Protein AF-A0A3P6QUC9-F1 (afdb_monomer_lite)

Radius of gyration: 19.39 Å; chains: 1; bounding box: 49×47×49 Å

Foldseek 3Di:
DPDFFLVNLLLQLLLLLLLLLQLLLQDDCVPPVSVVVNLLSLVLNLVSVVVSVCQQDPQLAGDRHSPWDHKLLVLLSNLLSLQSSVVVLPDPSCPPPPRDDDDCLVSNLSSVVNNLVQADPQLFGDIDTDDPDVVLVVFDPDPLNVLLNSLQSLLSSLLSLLSHDPVSCVVPVVSSCVNNQSSLSSNQVSCVVDDLLPRDLLSLLSSLLSLLRDDPHPCSVVSNVVSLVVNVVQWDWDADPVGIAIWHDPDPPGDQLSGLLSLLSNLNSCVVPDDLVVSLNSLVNLVVQADPLRAHDDSNSRSSSSNSSSVQSNDPSSPPPDSPPPCPDCSSRD

pLDDT: mean 83.75, std 16.11, range [21.3, 98.25]

Sequence (334 aa):
MPTGCGEQTMVRVAPSVYAFKYLIAAADLQEPEIKQLAQTAINNIVSVFSRQLNYRLRDGSFSVFGSRPGSTWLTAFVFGVFSEAEQLLQNEALQNLENVNINLDPALYTAFEFLQQKQHANGCFVEYGYFFQPDLQAFDSSPRSSSLKDLMLTSYVLSALLEAPVRLKETNSQSYANVTDSASRCLLNTVDSFNISQIPSKALVKVAYTLRRPSEQPGYSETRELVYRELINRASERDSLRGTLRWWQDNKRTSPASKVEMTAYAYLALTEYQPVSQLRPIIRWLLTQQNERGGFYSPQDTVIALRALAHAAAQPHLSTGGKAHAQVTASILP

Organism: Dibothriocephalus latus (NCBI:txid60516)

Structure (mmCIF, N/CA/C/O backbone):
data_AF-A0A3P6QUC9-F1
#
_entry.id   AF-A0A3P6QUC9-F1
#
loop_
_atom_site.group_PDB
_atom_site.id
_atom_site.type_symbol
_atom_site.label_atom_id
_atom_site.label_alt_id
_atom_site.label_comp_id
_atom_site.label_asym_id
_atom_site.label_entity_id
_atom_site.label_seq_id
_atom_site.pdbx_PDB_ins_code
_atom_site.Cartn_x
_atom_site.Cartn_y
_atom_site.Cartn_z
_atom_site.occupancy
_atom_site.B_iso_or_equiv
_atom_site.auth_seq_id
_atom_site.auth_comp_id
_atom_site.auth_asym_id
_atom_site.auth_atom_id
_atom_site.pdbx_PDB_model_num
ATOM 1 N N . MET A 1 1 ? 9.078 26.961 14.936 1.00 21.30 1 MET A N 1
ATOM 2 C CA . MET A 1 1 ? 9.573 27.198 13.559 1.00 21.30 1 MET A CA 1
ATOM 3 C C . MET A 1 1 ? 8.849 26.248 12.619 1.00 21.30 1 MET A C 1
ATOM 5 O O . MET A 1 1 ? 8.748 25.080 12.980 1.00 21.30 1 MET A O 1
ATOM 9 N N . PRO A 1 2 ? 8.341 26.678 11.452 1.00 28.58 2 PRO A N 1
ATOM 10 C CA . PRO A 1 2 ? 7.839 25.747 10.450 1.00 28.58 2 PRO A CA 1
ATOM 11 C C . PRO A 1 2 ? 9.039 25.147 9.702 1.00 28.58 2 PRO A C 1
ATOM 13 O O . PRO A 1 2 ? 9.378 25.554 8.599 1.00 28.58 2 PRO A O 1
ATOM 16 N N . THR A 1 3 ? 9.749 24.225 10.347 1.00 38.66 3 THR A N 1
ATOM 17 C CA . THR A 1 3 ? 10.808 23.419 9.727 1.00 38.66 3 THR A CA 1
ATOM 18 C C . THR A 1 3 ? 10.190 22.089 9.338 1.00 38.66 3 THR A C 1
ATOM 20 O O . THR A 1 3 ? 9.989 21.228 10.190 1.00 38.66 3 THR A O 1
ATOM 23 N N . GLY A 1 4 ? 9.815 21.963 8.069 1.00 48.72 4 GLY A N 1
ATOM 24 C CA . GLY A 1 4 ? 9.215 20.757 7.523 1.00 48.72 4 GLY A CA 1
ATOM 25 C C . GLY A 1 4 ? 9.564 20.631 6.055 1.00 48.72 4 GLY A C 1
ATOM 26 O O . GLY A 1 4 ? 9.080 21.406 5.238 1.00 48.72 4 GLY A O 1
ATOM 27 N N . CYS A 1 5 ? 10.426 19.687 5.702 1.00 56.88 5 CYS A N 1
ATOM 28 C CA . CYS A 1 5 ? 10.590 19.293 4.304 1.00 56.88 5 CYS A CA 1
ATOM 29 C C . CYS A 1 5 ? 9.271 18.643 3.825 1.00 56.88 5 CYS A C 1
ATOM 31 O O . CYS A 1 5 ? 8.523 18.118 4.644 1.00 56.88 5 CYS A O 1
ATOM 33 N N . GLY A 1 6 ? 8.975 18.631 2.528 1.00 50.91 6 GLY A N 1
ATOM 34 C CA . GLY A 1 6 ? 7.816 17.968 1.917 1.00 50.91 6 GLY A CA 1
ATOM 35 C C . GLY A 1 6 ? 7.652 16.500 2.328 1.00 50.91 6 GLY A C 1
ATOM 36 O O . GLY A 1 6 ? 6.529 16.024 2.419 1.00 50.91 6 GLY A O 1
ATOM 37 N N . GLU A 1 7 ? 8.738 15.808 2.692 1.00 53.75 7 GLU A N 1
ATOM 38 C CA . GLU A 1 7 ? 8.676 14.494 3.347 1.00 53.75 7 GLU A CA 1
ATOM 39 C C . GLU A 1 7 ? 8.004 14.582 4.724 1.00 53.75 7 GLU A C 1
ATOM 41 O O . GLU A 1 7 ? 7.016 13.902 4.960 1.00 53.75 7 GLU A O 1
ATOM 46 N N . GLN A 1 8 ? 8.462 15.470 5.613 1.00 56.06 8 GLN A N 1
ATOM 47 C CA . GLN A 1 8 ? 7.878 15.673 6.947 1.00 56.06 8 GLN A CA 1
ATOM 48 C C . GLN A 1 8 ? 6.437 16.200 6.889 1.00 56.06 8 GLN A C 1
ATOM 50 O O . GLN A 1 8 ? 5.638 15.894 7.775 1.00 56.06 8 GLN A O 1
ATOM 55 N N . THR A 1 9 ? 6.086 16.959 5.848 1.00 57.62 9 THR A N 1
ATOM 56 C CA . THR A 1 9 ? 4.700 17.360 5.573 1.00 57.62 9 THR A CA 1
ATOM 57 C C . THR A 1 9 ? 3.859 16.142 5.187 1.00 57.62 9 THR A C 1
ATOM 59 O O . THR A 1 9 ? 2.795 15.926 5.765 1.00 57.62 9 THR A O 1
ATOM 62 N N . MET A 1 10 ? 4.371 15.263 4.323 1.00 60.53 10 MET A N 1
ATOM 63 C CA . MET A 1 10 ? 3.696 14.023 3.927 1.00 60.53 10 MET A CA 1
ATOM 64 C C . MET A 1 10 ? 3.586 12.974 5.042 1.00 60.53 10 MET A C 1
ATOM 66 O O . MET A 1 10 ? 2.566 12.288 5.130 1.00 60.53 10 MET A O 1
ATOM 70 N N . VAL A 1 11 ? 4.569 12.913 5.948 1.00 60.59 11 VAL A N 1
ATOM 71 C CA . VAL A 1 11 ? 4.497 12.153 7.210 1.00 60.59 11 VAL A CA 1
ATOM 72 C C . VAL A 1 11 ? 3.314 12.602 8.075 1.00 60.59 11 VAL A C 1
ATOM 74 O O . VAL A 1 11 ? 2.832 11.815 8.877 1.00 60.59 11 VAL A O 1
ATOM 77 N N . ARG A 1 12 ? 2.815 13.835 7.920 1.00 64.12 12 ARG A N 1
ATOM 78 C CA . ARG A 1 12 ? 1.644 14.336 8.659 1.00 64.12 12 ARG A CA 1
ATOM 79 C C . ARG A 1 12 ? 0.332 14.154 7.894 1.00 64.12 12 ARG A C 1
ATOM 81 O O . ARG A 1 12 ? -0.671 13.806 8.514 1.00 64.12 12 ARG A O 1
ATOM 88 N N . VAL A 1 13 ? 0.329 14.351 6.569 1.00 70.50 13 VAL A N 1
ATOM 89 C CA . VAL A 1 13 ? -0.878 14.208 5.726 1.00 70.50 13 VAL A CA 1
ATOM 90 C C . VAL A 1 13 ? -1.463 12.804 5.847 1.00 70.50 13 VAL A C 1
ATOM 92 O O . VAL A 1 13 ? -2.628 12.638 6.200 1.00 70.50 13 VAL A O 1
ATOM 95 N N . ALA A 1 14 ? -0.655 11.788 5.543 1.00 79.00 14 ALA A N 1
ATOM 96 C CA . ALA A 1 14 ? -1.162 10.438 5.363 1.00 79.00 14 ALA A CA 1
ATOM 97 C C . ALA A 1 14 ? -1.747 9.849 6.662 1.00 79.00 14 ALA A C 1
ATOM 99 O O . ALA A 1 14 ? -2.882 9.374 6.614 1.00 79.00 14 ALA A O 1
ATOM 100 N N . PRO A 1 15 ? -1.088 9.944 7.837 1.00 79.06 15 PRO A N 1
ATOM 101 C CA . PRO A 1 15 ? -1.696 9.504 9.091 1.00 79.06 15 PRO A CA 1
ATOM 102 C C . PRO A 1 15 ? -3.004 10.224 9.411 1.00 79.06 15 PRO A C 1
ATOM 104 O O . PRO A 1 15 ? -3.929 9.567 9.869 1.00 79.06 15 PRO A O 1
ATOM 107 N N . SER A 1 16 ? -3.120 11.524 9.108 1.00 78.38 16 SER A N 1
ATOM 108 C CA . SER A 1 16 ? -4.357 12.287 9.340 1.00 78.38 16 SER A CA 1
ATO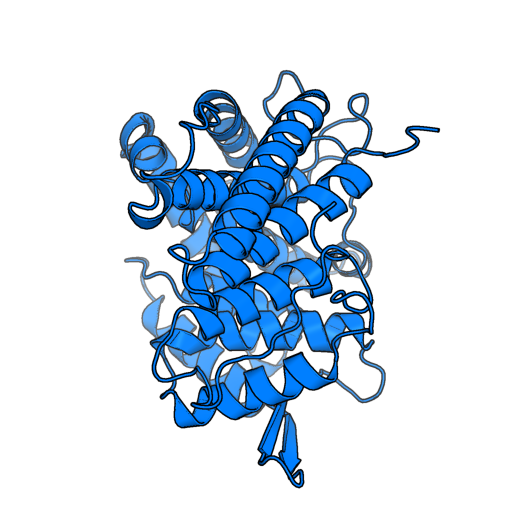M 109 C C . SER A 1 16 ? -5.525 11.728 8.523 1.00 78.38 16 SER A C 1
ATOM 111 O O . SER A 1 16 ? -6.607 11.518 9.064 1.00 78.38 16 SER A O 1
ATOM 113 N N . VAL A 1 17 ? -5.294 11.419 7.240 1.00 84.06 17 VAL A N 1
ATOM 114 C CA . VAL A 1 17 ? -6.304 10.805 6.361 1.00 84.06 17 VAL A CA 1
ATOM 115 C C . VAL A 1 17 ? -6.744 9.449 6.909 1.00 84.06 17 VAL A C 1
ATOM 117 O O . VAL A 1 17 ? -7.939 9.207 7.047 1.00 84.06 17 VAL A O 1
ATOM 120 N N . TYR A 1 18 ? -5.805 8.563 7.253 1.00 86.19 18 TYR A N 1
ATOM 121 C CA . TYR A 1 18 ? -6.152 7.215 7.716 1.00 86.19 18 TYR A CA 1
ATOM 122 C C . TYR A 1 18 ? -6.723 7.189 9.137 1.00 86.19 18 TYR A C 1
ATOM 124 O O . TYR A 1 18 ? -7.609 6.385 9.414 1.00 86.19 18 TYR A O 1
ATOM 132 N N . ALA A 1 19 ? -6.281 8.082 10.022 1.00 80.62 19 ALA A N 1
ATOM 133 C CA . ALA A 1 19 ? -6.881 8.266 11.339 1.00 80.62 19 ALA A CA 1
ATOM 134 C C . ALA A 1 19 ? -8.319 8.778 11.222 1.00 80.62 19 ALA A C 1
ATOM 136 O O . ALA A 1 19 ? -9.202 8.294 11.924 1.00 80.62 19 ALA A O 1
ATOM 137 N N . PHE A 1 20 ? -8.576 9.696 10.288 1.00 83.38 20 PHE A N 1
ATOM 138 C CA . PHE A 1 20 ? -9.932 10.143 10.004 1.00 83.38 20 PHE A CA 1
ATOM 139 C C . PHE A 1 20 ? -10.786 9.024 9.388 1.00 83.38 20 PHE A C 1
ATOM 141 O O . PHE A 1 20 ? -11.894 8.794 9.866 1.00 83.38 20 PHE A O 1
ATOM 148 N N . LYS A 1 21 ? -10.253 8.245 8.428 1.00 85.62 21 LYS A N 1
ATOM 149 C CA . LYS A 1 21 ? -10.917 7.025 7.918 1.00 85.62 21 LYS A CA 1
ATOM 150 C C . LYS A 1 21 ? -11.282 6.062 9.048 1.00 85.62 21 LYS A C 1
ATOM 152 O O . LYS A 1 21 ? -12.370 5.501 9.045 1.00 85.62 21 LYS A O 1
ATOM 157 N N . TYR A 1 22 ? -10.377 5.869 10.004 1.00 82.31 22 TYR A N 1
ATOM 158 C CA . TYR A 1 22 ? -10.623 5.032 11.171 1.00 82.31 22 TYR A CA 1
ATOM 159 C C . TYR A 1 22 ? -11.745 5.600 12.050 1.00 82.31 22 TYR A C 1
ATOM 161 O O . TYR A 1 22 ? -12.655 4.862 12.414 1.00 82.31 22 TYR A O 1
ATOM 169 N N . LEU A 1 23 ? -11.710 6.903 12.354 1.00 82.31 23 LEU A N 1
ATOM 170 C CA . LEU A 1 23 ? -12.720 7.573 13.177 1.00 82.31 23 LEU A CA 1
ATOM 171 C C . LEU A 1 23 ? -14.124 7.397 12.592 1.00 82.31 23 LEU A C 1
ATOM 173 O O . LEU A 1 23 ? -15.018 6.945 13.298 1.00 82.31 23 LEU A O 1
ATOM 177 N N . ILE A 1 24 ? -14.304 7.689 11.301 1.00 81.62 24 ILE A N 1
ATOM 178 C CA . ILE A 1 24 ? -15.623 7.594 10.655 1.00 81.62 24 ILE A CA 1
ATOM 179 C C . ILE A 1 24 ? -16.123 6.149 10.535 1.00 81.62 24 ILE A C 1
ATOM 181 O O . ILE A 1 24 ? -17.317 5.923 10.391 1.00 81.62 24 ILE A O 1
ATOM 185 N N . ALA A 1 25 ? -15.211 5.173 10.565 1.00 80.31 25 ALA A N 1
ATOM 186 C CA . ALA A 1 25 ? -15.541 3.757 10.495 1.00 80.31 25 ALA A CA 1
ATOM 187 C C . ALA A 1 25 ? -15.868 3.158 11.872 1.00 80.31 25 ALA A C 1
ATOM 189 O O . ALA A 1 25 ? -16.628 2.197 11.960 1.00 80.31 25 ALA A O 1
ATOM 190 N N . ALA A 1 26 ? -15.269 3.694 12.938 1.00 75.38 26 ALA A N 1
ATOM 191 C CA . ALA A 1 26 ? -15.363 3.146 14.288 1.00 75.38 26 ALA A CA 1
ATOM 192 C C . ALA A 1 26 ? -16.362 3.883 15.197 1.00 75.38 26 ALA A C 1
ATOM 194 O O . ALA A 1 26 ? -16.756 3.318 16.219 1.00 75.38 26 ALA A O 1
ATOM 195 N N . ALA A 1 27 ? -16.736 5.123 14.868 1.00 78.19 27 ALA A N 1
ATOM 196 C CA . ALA A 1 27 ? -17.541 5.992 15.725 1.00 78.19 27 ALA A CA 1
ATOM 197 C C . ALA A 1 27 ? -18.906 6.344 15.114 1.00 78.19 27 ALA A C 1
ATOM 199 O O . ALA A 1 27 ? -19.090 6.315 13.898 1.00 78.19 27 ALA A O 1
ATOM 200 N N . ASP A 1 28 ? -19.856 6.711 15.978 1.00 78.25 28 ASP A N 1
ATOM 201 C CA . ASP A 1 28 ? -21.160 7.231 15.567 1.00 78.25 28 ASP A CA 1
ATOM 202 C C . ASP A 1 28 ? -21.074 8.749 15.338 1.00 78.25 28 ASP A C 1
ATOM 204 O O . ASP A 1 28 ? -20.940 9.535 16.277 1.00 78.25 28 ASP A O 1
ATOM 208 N N . LEU A 1 29 ? -21.152 9.170 14.073 1.00 76.56 29 LEU A N 1
ATOM 209 C CA . LEU A 1 29 ? -21.092 10.581 13.674 1.00 76.56 29 LEU A CA 1
ATOM 210 C C . LEU A 1 29 ? -22.324 11.401 14.108 1.00 76.56 29 LEU A C 1
ATOM 212 O O . LEU A 1 29 ? -22.336 12.617 13.908 1.00 76.56 29 LEU A O 1
ATOM 216 N N . GLN A 1 30 ? -23.353 10.768 14.683 1.00 79.12 30 GLN A N 1
ATOM 217 C CA . GLN A 1 30 ? -24.489 11.473 15.284 1.00 79.12 30 GLN A CA 1
ATOM 218 C C . GLN A 1 30 ? -24.151 12.068 16.657 1.00 79.12 30 GLN A C 1
ATOM 220 O O . GLN A 1 30 ? -24.814 13.012 17.094 1.00 79.12 30 GLN A O 1
ATOM 225 N N . GLU A 1 31 ? -23.119 11.561 17.339 1.00 83.44 31 GLU A N 1
ATOM 226 C CA . GLU A 1 31 ? -22.671 12.124 18.611 1.00 83.44 31 GLU A CA 1
ATOM 227 C C . GLU A 1 31 ? -22.048 13.519 18.388 1.00 83.44 31 GLU A C 1
ATOM 229 O O . GLU A 1 31 ? -21.105 13.647 17.600 1.00 83.44 31 GLU A O 1
ATOM 234 N N . PRO A 1 32 ? -22.515 14.581 19.078 1.00 84.19 32 PRO A N 1
ATOM 235 C CA . PRO A 1 32 ? -22.054 15.950 18.827 1.00 84.19 32 PRO A CA 1
ATOM 236 C C . PRO A 1 32 ? -20.537 16.139 18.961 1.00 84.19 32 PRO A C 1
ATOM 238 O O . PRO A 1 32 ? -19.929 16.837 18.150 1.00 84.19 32 PRO A O 1
ATOM 241 N N . GLU A 1 33 ? -19.920 15.492 19.953 1.00 83.62 33 GLU A N 1
ATOM 242 C CA . GLU A 1 33 ? -18.473 15.565 20.191 1.00 83.62 33 GLU A CA 1
ATOM 243 C C . GLU A 1 33 ? -17.677 14.905 19.056 1.00 83.62 33 GLU A C 1
ATOM 245 O O . GLU A 1 33 ? -16.700 15.472 18.562 1.00 83.62 33 GLU A O 1
ATOM 250 N N . ILE A 1 34 ? -18.131 13.740 18.581 1.00 81.94 34 ILE A N 1
ATOM 251 C CA . ILE A 1 34 ? -17.522 13.030 17.450 1.00 81.94 34 ILE A CA 1
ATOM 252 C C . ILE A 1 34 ? -17.706 13.826 16.160 1.00 81.94 34 ILE A C 1
ATOM 254 O O . ILE A 1 34 ? -16.767 13.946 15.374 1.00 81.94 34 ILE A O 1
ATOM 258 N N . LYS A 1 35 ? -18.883 14.426 15.956 1.00 82.50 35 LYS A N 1
ATOM 259 C CA . LYS A 1 35 ? -19.159 15.292 14.807 1.00 82.50 35 LYS A CA 1
ATOM 260 C C . LYS A 1 35 ? -18.219 16.501 14.778 1.00 82.50 35 LYS A C 1
ATOM 262 O O . LYS A 1 35 ? -17.657 16.820 13.730 1.00 82.50 35 LYS A O 1
ATOM 267 N N . GLN A 1 36 ? -18.005 17.149 15.925 1.00 83.00 36 GLN A N 1
ATOM 268 C CA . GLN A 1 36 ? -17.073 18.272 16.044 1.00 83.00 36 GLN A CA 1
ATOM 269 C C . GLN A 1 36 ? -15.628 17.835 15.772 1.00 83.00 36 GLN A C 1
ATOM 271 O O . GLN A 1 36 ? -14.922 18.493 15.007 1.00 83.00 36 GLN A O 1
ATOM 276 N N . LEU A 1 37 ? -15.206 16.698 16.333 1.00 82.25 37 LEU A N 1
ATOM 277 C CA . LEU A 1 37 ? -13.882 16.126 16.089 1.00 82.25 37 LEU A CA 1
ATOM 278 C C . LEU A 1 37 ? -13.669 15.792 14.606 1.00 82.25 37 LEU A C 1
ATOM 280 O O . LEU A 1 37 ? -12.616 16.103 14.049 1.00 82.25 37 LEU A O 1
ATOM 284 N N . ALA A 1 38 ? -14.675 15.201 13.958 1.00 81.69 38 ALA A N 1
ATOM 285 C CA . ALA A 1 38 ? -14.666 14.904 12.533 1.00 81.69 38 ALA A CA 1
ATOM 286 C C . ALA A 1 38 ? -14.519 16.183 11.696 1.00 81.69 38 ALA A C 1
ATOM 288 O O . ALA A 1 38 ? -13.678 16.230 10.802 1.00 81.69 38 ALA A O 1
ATOM 289 N N . GLN A 1 39 ? -15.251 17.252 12.027 1.00 81.62 39 GLN A N 1
ATOM 290 C CA . GLN A 1 39 ? -15.122 18.537 11.333 1.00 81.62 39 GLN A CA 1
ATOM 291 C C . GLN A 1 39 ? -13.713 19.134 11.480 1.00 81.62 39 GLN A C 1
ATOM 293 O O . GLN A 1 39 ? -13.117 19.579 10.497 1.00 81.62 39 GLN A O 1
ATOM 298 N N . THR A 1 40 ? -13.140 19.109 12.688 1.00 82.00 40 THR A N 1
ATOM 299 C CA . THR A 1 40 ? -11.759 19.558 12.923 1.00 82.00 40 THR A CA 1
ATOM 300 C C . THR A 1 40 ? -10.754 18.720 12.132 1.00 82.00 40 THR A C 1
ATOM 302 O O . THR A 1 40 ? -9.860 19.278 11.494 1.00 82.00 40 THR A O 1
ATOM 305 N N . ALA A 1 41 ? -10.923 17.394 12.112 1.00 80.94 41 ALA A N 1
ATOM 306 C CA . ALA A 1 41 ? -10.076 16.486 11.346 1.00 80.94 41 ALA A CA 1
ATOM 307 C C . ALA A 1 41 ? -10.105 16.809 9.847 1.00 80.94 41 ALA A C 1
ATOM 309 O O . ALA A 1 41 ? -9.047 16.878 9.219 1.00 80.94 41 ALA A O 1
ATOM 310 N N . ILE A 1 42 ? -11.287 17.072 9.281 1.00 81.06 42 ILE A N 1
ATOM 311 C CA . ILE A 1 42 ? -11.406 17.434 7.868 1.00 81.06 42 ILE A CA 1
ATOM 312 C C . ILE A 1 42 ? -10.708 18.770 7.584 1.00 81.06 42 ILE A C 1
ATOM 314 O O . ILE A 1 42 ? -9.903 18.849 6.656 1.00 81.06 42 ILE A O 1
ATOM 318 N N . ASN A 1 43 ? -10.943 19.802 8.399 1.00 80.25 43 ASN A N 1
ATOM 319 C CA . ASN A 1 43 ? -10.300 21.113 8.229 1.00 80.25 43 ASN A CA 1
ATOM 320 C C . ASN A 1 43 ? -8.767 21.007 8.275 1.00 80.25 43 ASN A C 1
ATOM 322 O O . ASN A 1 43 ? -8.054 21.642 7.490 1.00 80.25 43 ASN A O 1
ATOM 326 N N . ASN A 1 44 ? -8.255 20.155 9.159 1.00 79.44 44 ASN A N 1
ATOM 327 C CA . ASN A 1 44 ? -6.837 19.844 9.240 1.00 79.44 44 ASN A CA 1
ATOM 328 C C . ASN A 1 44 ? -6.339 19.145 7.971 1.00 79.44 44 ASN A C 1
ATOM 330 O O . ASN A 1 44 ? -5.370 19.607 7.371 1.00 79.44 44 ASN A O 1
ATOM 334 N N . ILE A 1 45 ? -7.015 18.087 7.515 1.00 79.81 45 ILE A N 1
ATOM 335 C CA . ILE A 1 45 ? -6.677 17.371 6.276 1.00 79.81 45 ILE A CA 1
ATOM 336 C C . ILE A 1 45 ? -6.608 18.343 5.088 1.00 79.81 45 ILE A C 1
ATOM 338 O O . ILE A 1 45 ? -5.616 18.348 4.356 1.00 79.81 45 ILE A O 1
ATOM 342 N N . VAL A 1 46 ? -7.597 19.232 4.953 1.00 80.00 46 VAL A N 1
ATOM 343 C CA . VAL A 1 46 ? -7.640 20.273 3.914 1.00 80.00 46 VAL A CA 1
ATOM 344 C C . VAL A 1 46 ? -6.429 21.188 3.964 1.00 80.00 46 VAL A C 1
ATOM 346 O O . VAL A 1 46 ? -5.760 21.420 2.956 1.00 80.00 46 VAL A O 1
ATOM 349 N N . SER A 1 47 ? -6.141 21.713 5.152 1.00 79.44 47 SER A N 1
ATOM 350 C CA . SER A 1 47 ? -5.025 22.625 5.378 1.00 79.44 47 SER A CA 1
ATOM 351 C C . SER A 1 47 ? -3.691 21.969 5.021 1.00 79.44 47 SER A C 1
ATOM 353 O O . SER A 1 47 ? -2.853 22.582 4.352 1.00 79.44 47 SER A O 1
ATOM 355 N N . VAL A 1 48 ? -3.490 20.705 5.410 1.00 77.00 48 VAL A N 1
ATOM 356 C CA . VAL A 1 48 ? -2.245 19.991 5.111 1.00 77.00 48 VAL A CA 1
ATOM 357 C C . VAL A 1 48 ? -2.147 19.649 3.616 1.00 77.00 48 VAL A C 1
ATOM 359 O O . VAL A 1 48 ? -1.062 19.796 3.054 1.00 77.00 48 VAL A O 1
ATOM 362 N N . PHE A 1 49 ? -3.245 19.310 2.929 1.00 80.31 49 PHE A N 1
ATOM 363 C CA . PHE A 1 49 ? -3.229 19.131 1.470 1.00 80.31 49 PHE A CA 1
ATOM 364 C C . PHE A 1 49 ? -2.852 20.403 0.718 1.00 80.31 49 PHE A C 1
ATOM 366 O O . PHE A 1 49 ? -1.944 20.373 -0.114 1.00 80.31 49 PHE A O 1
ATOM 373 N N . SER A 1 50 ? -3.473 21.532 1.058 1.00 80.44 50 SER A N 1
ATOM 374 C CA . SER A 1 50 ? -3.139 22.829 0.463 1.00 80.44 50 SER A CA 1
ATOM 375 C C . SER A 1 50 ? -1.663 23.184 0.664 1.00 80.44 50 SER A C 1
ATOM 377 O O . SER A 1 50 ? -1.011 23.684 -0.249 1.00 80.44 50 SER A O 1
ATOM 379 N N . ARG A 1 51 ? -1.088 22.861 1.831 1.00 81.12 51 ARG A N 1
ATOM 380 C CA . ARG A 1 51 ? 0.354 23.030 2.079 1.00 81.12 51 ARG A CA 1
ATOM 381 C C . ARG A 1 51 ? 1.205 22.067 1.261 1.00 81.12 51 ARG A C 1
ATOM 383 O O . ARG A 1 51 ? 2.269 22.465 0.796 1.00 81.12 51 ARG A O 1
ATOM 390 N N . GLN A 1 52 ? 0.759 20.826 1.083 1.00 79.50 52 GLN A N 1
ATOM 391 C CA . GLN A 1 52 ? 1.489 19.826 0.310 1.00 79.50 52 GLN A CA 1
ATOM 392 C C . GLN A 1 52 ? 1.608 20.213 -1.168 1.00 79.50 52 GLN A C 1
ATOM 394 O O . GLN A 1 52 ? 2.637 19.950 -1.790 1.00 79.50 52 GLN A O 1
ATOM 399 N N . LEU A 1 53 ? 0.601 20.896 -1.717 1.00 84.25 53 LEU A N 1
ATOM 400 C CA . LEU A 1 53 ? 0.643 21.414 -3.085 1.00 84.25 53 LEU A CA 1
ATOM 401 C C . LEU A 1 53 ? 1.793 22.411 -3.319 1.00 84.25 53 LEU A C 1
ATOM 403 O O . LEU A 1 53 ? 2.257 22.516 -4.449 1.00 84.25 53 LEU A O 1
ATOM 407 N N . ASN A 1 54 ? 2.338 23.053 -2.277 1.00 82.88 54 ASN A N 1
ATOM 408 C CA . ASN A 1 54 ? 3.527 23.912 -2.403 1.00 82.88 54 ASN A CA 1
ATOM 409 C C . ASN A 1 54 ? 4.813 23.139 -2.754 1.00 82.88 54 ASN A C 1
ATOM 411 O O . ASN A 1 54 ? 5.805 23.747 -3.144 1.00 82.88 54 ASN A O 1
ATOM 415 N N . TYR A 1 55 ? 4.816 21.811 -2.607 1.00 82.38 55 TYR A N 1
ATOM 416 C CA . TYR A 1 55 ? 5.946 20.941 -2.954 1.00 82.38 55 TYR A CA 1
ATOM 417 C C . TYR A 1 55 ? 5.795 20.280 -4.332 1.00 82.38 55 TYR A C 1
ATOM 419 O O . TYR A 1 55 ? 6.655 19.485 -4.728 1.00 82.38 55 TYR A O 1
ATOM 427 N N . ARG A 1 56 ? 4.708 20.591 -5.049 1.00 88.38 56 ARG A N 1
ATOM 428 C CA . ARG A 1 56 ? 4.482 20.166 -6.429 1.00 88.38 56 ARG A CA 1
ATOM 429 C C . ARG A 1 56 ? 5.317 21.030 -7.370 1.00 88.38 56 ARG A C 1
ATOM 431 O O . ARG A 1 56 ? 5.258 22.257 -7.325 1.00 88.38 56 ARG A O 1
ATOM 438 N N . LEU A 1 57 ? 6.087 20.383 -8.232 1.00 90.00 57 LEU A N 1
ATOM 439 C CA . LEU A 1 57 ? 6.883 21.031 -9.265 1.00 90.00 57 LEU A CA 1
ATOM 440 C C . LEU A 1 57 ? 6.061 21.240 -10.544 1.00 90.00 57 LEU A C 1
ATOM 442 O O . LEU A 1 57 ? 4.965 20.702 -10.712 1.00 90.00 57 LEU A O 1
ATOM 446 N N . ARG A 1 58 ? 6.617 22.020 -11.479 1.00 90.19 58 ARG A N 1
ATOM 447 C CA . ARG A 1 58 ? 5.970 22.343 -12.764 1.00 90.19 58 ARG A CA 1
ATOM 448 C C . ARG A 1 58 ? 5.718 21.123 -13.649 1.00 90.19 58 ARG A C 1
ATOM 450 O O . ARG A 1 58 ? 4.785 21.152 -14.437 1.00 90.19 58 ARG A O 1
ATOM 457 N N . ASP A 1 59 ? 6.535 20.082 -13.521 1.00 90.81 59 ASP A N 1
ATOM 458 C CA . ASP A 1 59 ? 6.394 18.823 -14.259 1.00 90.81 59 ASP A CA 1
ATOM 459 C C . ASP A 1 59 ? 5.371 17.863 -13.625 1.00 90.81 59 ASP A C 1
ATOM 461 O O . ASP A 1 59 ? 5.221 16.743 -14.096 1.00 90.81 59 ASP A O 1
ATOM 465 N N . GLY A 1 60 ? 4.683 18.280 -12.553 1.00 91.56 60 GLY A N 1
ATOM 466 C CA . GLY A 1 60 ? 3.693 17.472 -11.841 1.00 91.56 60 GLY A CA 1
ATOM 467 C C . GLY A 1 60 ? 4.261 16.577 -10.741 1.00 91.56 60 GLY A C 1
ATOM 468 O O . GLY A 1 60 ? 3.487 16.028 -9.957 1.00 91.56 60 GLY A O 1
ATOM 469 N N . SER A 1 61 ? 5.585 16.465 -10.634 1.00 91.94 61 SER A N 1
ATOM 470 C CA . SER A 1 61 ? 6.236 15.673 -9.593 1.00 91.94 61 SER A CA 1
ATOM 471 C C . SER A 1 61 ? 6.213 16.355 -8.228 1.00 91.94 61 SER A C 1
ATOM 473 O O . SER A 1 61 ? 6.107 17.578 -8.115 1.00 91.94 61 SER A O 1
ATOM 475 N N . PHE A 1 62 ? 6.352 15.564 -7.167 1.00 88.19 62 PHE A N 1
ATOM 476 C CA . PHE A 1 62 ? 6.517 16.070 -5.807 1.00 88.19 62 PHE A CA 1
ATOM 477 C C . PHE A 1 62 ? 7.967 15.945 -5.345 1.00 88.19 62 PHE A C 1
ATOM 479 O O . PHE A 1 62 ? 8.634 14.931 -5.565 1.00 88.19 62 PHE A O 1
ATOM 486 N N . SER A 1 63 ? 8.445 16.986 -4.664 1.00 81.75 63 SER A N 1
ATOM 487 C CA . SER A 1 63 ? 9.814 17.086 -4.157 1.00 81.75 63 SER A CA 1
ATOM 488 C C . SER A 1 63 ? 9.838 17.290 -2.649 1.00 81.75 63 SER A C 1
ATOM 490 O O . SER A 1 63 ? 9.083 18.089 -2.103 1.00 81.75 63 SER A O 1
ATOM 492 N N . VAL A 1 64 ? 10.778 16.642 -1.961 1.00 71.31 64 VAL A N 1
ATOM 493 C CA . VAL A 1 64 ? 10.953 16.808 -0.508 1.00 71.31 64 VAL A CA 1
ATOM 494 C C . VAL A 1 64 ? 11.360 18.229 -0.127 1.00 71.31 64 VAL A C 1
ATOM 496 O O . VAL A 1 64 ? 11.101 18.654 0.988 1.00 71.31 64 VAL A O 1
ATOM 499 N N . PHE A 1 65 ? 11.957 19.013 -1.019 1.00 68.62 65 PHE A N 1
ATOM 500 C CA . PHE A 1 65 ? 12.387 20.375 -0.677 1.00 68.62 65 PHE A CA 1
ATOM 501 C C . PHE A 1 65 ? 11.739 21.454 -1.546 1.00 68.62 65 PHE A C 1
ATOM 503 O O . PHE A 1 65 ? 12.058 22.626 -1.381 1.00 68.62 65 PHE A O 1
ATOM 510 N N . GLY A 1 66 ? 10.872 21.083 -2.496 1.00 66.00 66 GLY A N 1
ATOM 511 C CA . GLY A 1 66 ? 10.234 22.013 -3.441 1.00 66.00 66 GLY A CA 1
ATOM 512 C C . GLY A 1 66 ? 11.183 22.660 -4.466 1.00 66.00 66 GLY A C 1
ATOM 513 O O . GLY A 1 66 ? 10.724 23.209 -5.458 1.00 66.00 66 GLY A O 1
ATOM 514 N N . SER A 1 67 ? 12.503 22.571 -4.266 1.00 67.62 67 SER A N 1
ATOM 515 C CA . SER A 1 67 ? 13.546 23.146 -5.134 1.00 67.62 67 SER A CA 1
ATOM 516 C C . SER A 1 67 ? 14.466 22.108 -5.790 1.00 67.62 67 SER A C 1
ATOM 518 O O . SER A 1 67 ? 15.325 22.461 -6.596 1.00 67.62 67 SER A O 1
ATOM 520 N N . ARG A 1 68 ? 14.310 20.824 -5.450 1.00 72.12 68 ARG A N 1
ATOM 521 C CA . ARG A 1 68 ? 15.052 19.697 -6.045 1.00 72.12 68 ARG A CA 1
ATOM 522 C C . ARG A 1 68 ? 14.178 18.942 -7.046 1.00 72.12 68 ARG A C 1
ATOM 524 O O . ARG A 1 68 ? 12.963 18.995 -6.864 1.00 72.12 68 ARG A O 1
ATOM 531 N N . PRO A 1 69 ? 14.757 18.192 -8.006 1.00 80.94 69 PRO A N 1
ATOM 532 C CA . PRO A 1 69 ? 13.992 17.287 -8.866 1.00 80.94 69 PRO A CA 1
ATOM 533 C C . PRO A 1 69 ? 13.050 16.399 -8.046 1.00 80.94 69 PRO A C 1
ATOM 535 O O . PRO A 1 69 ? 13.420 15.961 -6.951 1.00 80.94 69 PRO A O 1
ATOM 538 N N . GLY A 1 70 ? 11.837 16.174 -8.549 1.00 85.31 70 GLY A N 1
ATOM 539 C CA . GLY A 1 70 ? 10.857 15.341 -7.861 1.00 85.31 70 GLY A CA 1
ATOM 540 C C . GLY A 1 70 ? 11.242 13.865 -7.841 1.00 85.31 70 GLY A C 1
ATOM 541 O O . GLY A 1 70 ? 12.116 13.433 -8.592 1.00 85.31 70 GLY A O 1
ATOM 542 N N . SER A 1 71 ? 10.582 13.109 -6.961 1.00 89.25 71 SER A N 1
ATOM 543 C CA . SER A 1 71 ? 10.796 11.668 -6.783 1.00 89.25 71 SER A CA 1
ATOM 544 C C . SER A 1 71 ? 9.645 10.854 -7.365 1.00 89.25 71 SER A C 1
ATOM 546 O O . SER A 1 71 ? 8.482 11.215 -7.168 1.00 89.25 71 SER A O 1
ATOM 548 N N . THR A 1 72 ? 9.949 9.757 -8.064 1.00 92.50 72 THR A N 1
ATOM 549 C CA . THR A 1 72 ? 8.930 8.829 -8.593 1.00 92.50 72 THR A CA 1
ATOM 550 C C . THR A 1 72 ? 8.148 8.222 -7.440 1.00 92.50 72 THR A C 1
ATOM 552 O O . THR A 1 72 ? 6.923 8.344 -7.388 1.00 92.50 72 THR A O 1
ATOM 555 N N . TRP A 1 73 ? 8.855 7.643 -6.470 1.00 90.50 73 TRP A N 1
ATOM 556 C CA . TRP A 1 73 ? 8.249 7.054 -5.287 1.00 90.50 73 TRP A CA 1
ATOM 557 C C . TRP A 1 73 ? 7.423 8.067 -4.487 1.00 90.50 73 TRP A C 1
ATOM 559 O O . TRP A 1 73 ? 6.280 7.777 -4.132 1.00 90.50 73 TRP A O 1
ATOM 569 N N . LEU A 1 74 ? 7.948 9.276 -4.246 1.00 87.50 74 LEU A N 1
ATOM 570 C CA . LEU A 1 74 ? 7.216 10.289 -3.480 1.00 87.50 74 LEU A CA 1
ATOM 571 C C . LEU A 1 74 ? 5.970 10.758 -4.229 1.00 87.50 74 LEU A C 1
ATOM 573 O O . LEU A 1 74 ? 4.914 10.925 -3.623 1.00 87.50 74 LEU A O 1
ATOM 577 N N . THR A 1 75 ? 6.079 10.954 -5.542 1.00 92.50 75 THR A N 1
ATOM 578 C CA . THR A 1 75 ? 4.940 11.353 -6.374 1.00 92.50 75 THR A CA 1
ATOM 579 C C . THR A 1 75 ? 3.855 10.280 -6.342 1.00 92.50 75 THR A C 1
ATOM 581 O O . THR A 1 75 ? 2.692 10.614 -6.135 1.00 92.50 75 THR A O 1
ATOM 584 N N . ALA A 1 76 ? 4.220 8.998 -6.435 1.00 94.19 76 ALA A N 1
ATOM 585 C CA . ALA A 1 76 ? 3.274 7.891 -6.296 1.00 94.19 76 ALA A CA 1
ATOM 586 C C . ALA A 1 76 ? 2.650 7.810 -4.894 1.00 94.19 76 ALA A C 1
ATOM 588 O O . ALA A 1 76 ? 1.450 7.570 -4.768 1.00 94.19 76 ALA A O 1
ATOM 589 N N . PHE A 1 77 ? 3.427 8.066 -3.838 1.00 89.44 77 PHE A N 1
ATOM 590 C CA . PHE A 1 77 ? 2.899 8.123 -2.476 1.00 89.44 77 PHE A CA 1
ATOM 591 C C . PHE A 1 77 ? 1.836 9.215 -2.326 1.00 89.44 77 PHE A C 1
ATOM 593 O O . PHE A 1 77 ? 0.735 8.953 -1.838 1.00 89.44 77 PHE A O 1
ATOM 600 N N . VAL A 1 78 ? 2.153 10.435 -2.774 1.00 89.69 78 VAL A N 1
ATOM 601 C CA . VAL A 1 78 ? 1.228 11.575 -2.746 1.00 89.69 78 VAL A CA 1
ATOM 602 C C . VAL A 1 78 ? -0.019 11.264 -3.568 1.00 89.69 78 VAL A C 1
ATOM 604 O O . VAL A 1 78 ? -1.128 11.454 -3.078 1.00 89.69 78 VAL A O 1
ATOM 607 N N . PHE A 1 79 ? 0.162 10.725 -4.775 1.00 93.94 79 PHE A N 1
ATOM 608 C CA . PHE A 1 79 ? -0.921 10.333 -5.669 1.00 93.94 79 PHE A CA 1
ATOM 609 C C . PHE A 1 79 ? -1.901 9.359 -5.000 1.00 93.94 79 PHE A C 1
ATOM 611 O O . PHE A 1 79 ? -3.109 9.596 -5.017 1.00 93.94 79 PHE A O 1
ATOM 618 N N . GLY A 1 80 ? -1.396 8.298 -4.361 1.00 93.12 80 GLY A N 1
ATOM 619 C CA . GLY A 1 80 ? -2.235 7.315 -3.670 1.00 93.12 80 GLY A CA 1
ATOM 620 C C . GLY A 1 80 ? -2.998 7.916 -2.486 1.00 93.12 80 GLY A C 1
ATOM 621 O O . GLY A 1 80 ? -4.206 7.726 -2.366 1.00 93.12 80 GLY A O 1
ATOM 622 N N . VAL A 1 81 ? -2.321 8.706 -1.642 1.00 89.56 81 VAL A N 1
ATOM 623 C CA . VAL A 1 81 ? -2.951 9.362 -0.479 1.00 89.56 81 VAL A CA 1
ATOM 624 C C . VAL A 1 81 ? -4.023 10.365 -0.914 1.00 89.56 81 VAL A C 1
ATOM 626 O O . VAL A 1 81 ? -5.086 10.421 -0.299 1.00 89.56 81 VAL A O 1
ATOM 629 N N . PHE A 1 82 ? -3.768 11.140 -1.971 1.00 90.56 82 PHE A N 1
ATOM 630 C CA . PHE A 1 82 ? -4.721 12.120 -2.501 1.00 90.56 82 PHE A CA 1
ATOM 631 C C . PHE A 1 82 ? -5.942 11.424 -3.100 1.00 90.56 82 PHE A C 1
ATOM 633 O O . PHE A 1 82 ? -7.065 11.808 -2.788 1.00 90.56 82 PHE A O 1
ATOM 640 N N . SER A 1 83 ? -5.723 10.359 -3.876 1.00 91.81 83 SER A N 1
ATOM 641 C CA . SER A 1 83 ? -6.798 9.542 -4.453 1.00 91.81 83 SER A CA 1
ATOM 642 C C . SER A 1 83 ? -7.728 8.991 -3.370 1.00 91.81 83 SER A C 1
ATOM 644 O O . SER A 1 83 ? -8.952 9.056 -3.470 1.00 91.81 83 SER A O 1
ATOM 646 N N . GLU A 1 84 ? -7.149 8.490 -2.282 1.00 89.06 84 GLU A N 1
ATOM 647 C CA . GLU A 1 84 ? -7.908 7.939 -1.166 1.00 89.06 84 GLU A CA 1
ATOM 648 C C . GLU A 1 84 ? -8.624 8.977 -0.312 1.00 89.06 84 GLU A C 1
ATOM 650 O O . GLU A 1 84 ? -9.667 8.670 0.270 1.00 89.06 84 GLU A O 1
ATOM 655 N N . ALA A 1 85 ? -8.049 10.168 -0.184 1.00 85.25 85 ALA A N 1
ATOM 656 C CA . ALA A 1 85 ? -8.672 11.258 0.540 1.00 85.25 85 ALA A CA 1
ATOM 657 C C . ALA A 1 85 ? -9.814 11.885 -0.254 1.00 85.25 85 ALA A C 1
ATOM 659 O O . ALA A 1 85 ? -10.837 12.222 0.325 1.00 85.25 85 ALA A O 1
ATOM 660 N N . GLU A 1 86 ? -9.686 11.984 -1.574 1.00 83.88 86 GLU A N 1
ATOM 661 C CA . GLU A 1 86 ? -10.778 12.424 -2.432 1.00 83.88 86 GLU A CA 1
ATOM 662 C C . GLU A 1 86 ? -11.990 11.486 -2.321 1.00 83.88 86 GLU A C 1
ATOM 664 O O . GLU A 1 86 ? -13.113 11.948 -2.127 1.00 83.88 86 GLU A O 1
ATOM 669 N N . GLN A 1 87 ? -11.762 10.168 -2.360 1.00 84.69 87 GLN A N 1
ATOM 670 C CA . GLN A 1 87 ? -12.820 9.175 -2.132 1.00 84.69 87 GLN A CA 1
ATOM 671 C C . GLN A 1 87 ? -13.441 9.306 -0.737 1.00 84.69 87 GLN A C 1
ATOM 673 O O . GLN A 1 87 ? -14.651 9.180 -0.579 1.00 84.69 87 GLN A O 1
ATOM 678 N N . LEU A 1 88 ? -12.616 9.570 0.281 1.00 81.31 88 LEU A N 1
ATOM 679 C CA . LEU A 1 88 ? -13.080 9.776 1.650 1.00 81.31 88 LEU A CA 1
ATOM 680 C C . LEU A 1 88 ? -13.981 11.005 1.772 1.00 81.31 88 LEU A C 1
ATOM 682 O O . LEU A 1 88 ? -15.030 10.915 2.394 1.00 81.31 88 LEU A O 1
ATOM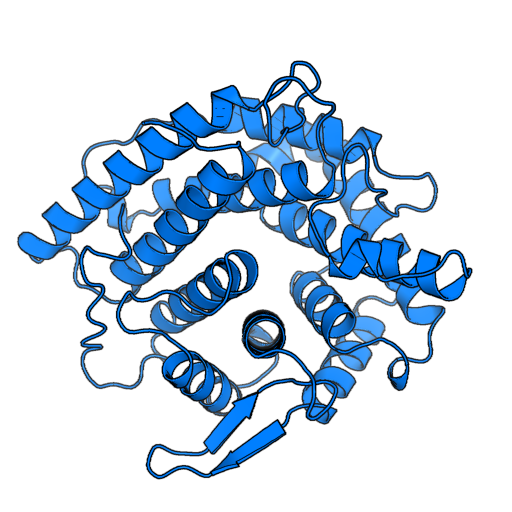 686 N N . LEU A 1 89 ? -13.590 12.129 1.171 1.00 78.56 89 LEU A N 1
ATOM 687 C CA . LEU A 1 89 ? -14.354 13.379 1.201 1.00 78.56 89 LEU A CA 1
ATOM 688 C C . LEU A 1 89 ? -15.669 13.291 0.410 1.00 78.56 89 LEU A C 1
ATOM 690 O O . LEU A 1 89 ? -16.582 14.063 0.673 1.00 78.56 89 LEU A O 1
ATOM 694 N N . GLN A 1 90 ? -15.786 12.336 -0.517 1.00 77.31 90 GLN A N 1
ATOM 695 C CA . GLN A 1 90 ? -17.026 12.031 -1.242 1.00 77.31 90 GLN A CA 1
ATOM 696 C C . GLN A 1 90 ? -17.934 11.029 -0.509 1.00 77.31 90 GLN A C 1
ATOM 698 O O . GLN A 1 90 ? -18.999 10.688 -1.020 1.00 77.31 90 GLN A O 1
ATOM 703 N N . ASN A 1 91 ? -17.538 10.533 0.668 1.00 76.44 91 ASN A N 1
ATOM 704 C CA . ASN A 1 91 ? -18.323 9.557 1.415 1.00 76.44 91 ASN A CA 1
ATOM 705 C C . ASN A 1 91 ? -19.652 10.166 1.892 1.00 76.44 91 ASN A C 1
ATOM 707 O O . ASN A 1 91 ? -19.673 11.218 2.531 1.00 76.44 91 ASN A O 1
ATOM 711 N N . GLU A 1 92 ? -20.759 9.467 1.630 1.00 70.75 92 GLU A N 1
ATOM 712 C CA . GLU A 1 92 ? -22.111 9.911 1.983 1.00 70.75 92 GLU A CA 1
ATOM 713 C C . GLU A 1 92 ? -22.288 10.184 3.482 1.00 70.75 92 GLU A C 1
ATOM 715 O O . GLU A 1 92 ? -22.993 11.118 3.861 1.00 70.75 92 GLU A O 1
ATOM 720 N N . ALA A 1 93 ? -21.583 9.443 4.344 1.00 67.88 93 ALA A N 1
ATOM 721 C CA . ALA A 1 93 ? -21.598 9.651 5.792 1.00 67.88 93 ALA A CA 1
ATOM 722 C C . ALA A 1 93 ? -21.118 11.058 6.203 1.00 67.88 93 ALA A C 1
ATOM 724 O O . ALA A 1 93 ? -21.428 11.519 7.302 1.00 67.88 93 ALA A O 1
ATOM 725 N N . LEU A 1 94 ? -20.385 11.753 5.325 1.00 73.38 94 LEU A N 1
ATOM 726 C CA . LEU A 1 94 ? -19.881 13.106 5.549 1.00 73.38 94 LEU A CA 1
ATOM 727 C C . LEU A 1 94 ? -20.784 14.200 4.960 1.00 73.38 94 LEU A C 1
ATOM 729 O O . LEU A 1 94 ? -20.509 15.370 5.200 1.00 73.38 94 LEU A O 1
ATOM 733 N N . GLN A 1 95 ? -21.878 13.868 4.259 1.00 68.25 95 GLN A N 1
ATOM 734 C CA . GLN A 1 95 ? -22.788 14.862 3.654 1.00 68.25 95 GLN A CA 1
ATOM 735 C C . GLN A 1 95 ? -23.414 15.830 4.678 1.00 68.25 95 GLN A C 1
ATOM 737 O O . GLN A 1 95 ? -23.825 16.929 4.319 1.00 68.25 95 GLN A O 1
ATOM 742 N N . ASN A 1 96 ? -23.478 15.431 5.955 1.00 67.62 96 ASN A N 1
ATOM 743 C CA . ASN A 1 96 ? -24.013 16.235 7.062 1.00 67.62 96 ASN A CA 1
ATOM 744 C C . ASN A 1 96 ? -22.947 17.068 7.809 1.00 67.62 96 ASN A C 1
ATOM 746 O O . ASN A 1 96 ? -23.266 17.711 8.821 1.00 67.62 96 ASN A O 1
ATOM 750 N N . LEU A 1 97 ? -21.688 17.004 7.366 1.00 70.50 97 LEU A N 1
ATOM 751 C CA . LEU A 1 97 ? -20.585 17.875 7.780 1.00 70.50 97 LEU A CA 1
ATOM 752 C C . LEU A 1 97 ? -20.437 19.008 6.752 1.00 70.50 97 LEU A C 1
ATOM 754 O O . LEU A 1 97 ? -20.874 18.866 5.612 1.00 70.50 97 LEU A O 1
ATOM 758 N N . GLU A 1 98 ? -19.881 20.157 7.148 1.00 62.88 98 GLU A N 1
ATOM 759 C CA . GLU A 1 98 ? -19.753 21.299 6.232 1.00 62.88 98 GLU A CA 1
ATOM 760 C C . GLU A 1 98 ? -18.973 20.913 4.967 1.00 62.88 98 GLU A C 1
ATOM 762 O O . GLU A 1 98 ? -17.933 20.255 5.044 1.00 62.88 98 GLU A O 1
ATOM 767 N N . ASN A 1 99 ? -19.479 21.353 3.806 1.00 60.34 99 ASN A N 1
ATOM 768 C CA . ASN A 1 99 ? -18.919 21.049 2.492 1.00 60.34 99 ASN A CA 1
ATOM 769 C C . ASN A 1 99 ? -17.450 21.457 2.408 1.00 60.34 99 ASN A C 1
ATOM 771 O O . ASN A 1 99 ? -17.097 22.634 2.299 1.00 60.34 99 ASN A O 1
ATOM 775 N N . VAL A 1 100 ? -16.591 20.451 2.382 1.00 61.78 100 VAL A N 1
ATOM 776 C CA . VAL A 1 100 ? -15.163 20.625 2.199 1.00 61.78 100 VAL A CA 1
ATOM 777 C C . VAL A 1 100 ? -14.855 20.546 0.714 1.00 61.78 100 VAL A C 1
ATOM 779 O O . VAL A 1 100 ? -14.793 19.476 0.118 1.00 61.78 100 VAL A O 1
ATOM 782 N N . ASN A 1 101 ? -14.691 21.717 0.104 1.00 66.62 101 ASN A N 1
ATOM 783 C CA . ASN A 1 101 ? -14.370 21.833 -1.310 1.00 66.62 101 ASN A CA 1
ATOM 784 C C . ASN A 1 101 ? -12.848 21.899 -1.501 1.00 66.62 101 ASN A C 1
ATOM 786 O O . ASN A 1 101 ? -12.251 22.974 -1.428 1.00 66.62 101 ASN A O 1
ATOM 790 N N . ILE A 1 102 ? -12.216 20.749 -1.745 1.00 73.06 102 ILE A N 1
ATOM 791 C CA . ILE A 1 102 ? -10.861 20.696 -2.303 1.00 73.06 102 ILE A CA 1
ATOM 792 C C . ILE A 1 102 ? -10.931 20.010 -3.654 1.00 73.06 102 ILE A C 1
ATOM 794 O O . ILE A 1 102 ? -11.362 18.863 -3.750 1.00 73.06 102 ILE A O 1
ATOM 798 N N . ASN A 1 103 ? -10.418 20.680 -4.679 1.00 78.38 103 ASN A N 1
ATOM 799 C CA . ASN A 1 103 ? -10.192 20.047 -5.964 1.00 78.38 103 ASN A CA 1
ATOM 800 C C . ASN A 1 103 ? -8.758 19.494 -6.040 1.00 78.38 103 ASN A C 1
ATOM 802 O O . ASN A 1 103 ? -7.804 20.253 -6.227 1.00 78.38 103 ASN A O 1
ATOM 806 N N . LEU A 1 104 ? -8.610 18.175 -5.879 1.00 86.94 104 LEU A N 1
ATOM 807 C CA . LEU A 1 104 ? -7.327 17.473 -6.010 1.00 86.94 104 LEU A CA 1
ATOM 808 C C . LEU A 1 104 ? -7.038 17.022 -7.452 1.00 86.94 104 LEU A C 1
ATOM 810 O O . LEU A 1 104 ? -5.891 16.672 -7.745 1.00 86.94 104 LEU A O 1
ATOM 814 N N . ASP A 1 105 ? -8.019 17.105 -8.360 1.00 87.25 105 ASP A N 1
ATOM 815 C CA . ASP A 1 105 ? -7.903 16.629 -9.741 1.00 87.25 105 ASP A CA 1
ATOM 816 C C . ASP A 1 105 ? -6.671 17.203 -10.454 1.00 87.25 105 ASP A C 1
ATOM 818 O O . ASP A 1 105 ? -5.865 16.416 -10.955 1.00 87.25 105 ASP A O 1
ATOM 822 N N . PRO A 1 106 ? -6.412 18.532 -10.468 1.00 89.62 106 PRO A N 1
ATOM 823 C CA . PRO A 1 106 ? -5.264 19.069 -11.193 1.00 89.62 106 PRO A CA 1
ATOM 824 C C . PRO A 1 106 ? -3.929 18.512 -10.700 1.00 89.62 106 PRO A C 1
ATOM 826 O O . PRO A 1 106 ? -2.980 18.438 -11.476 1.00 89.62 106 PRO A O 1
ATOM 829 N N . ALA A 1 107 ? -3.828 18.174 -9.411 1.00 91.50 107 ALA A N 1
ATOM 830 C CA . ALA A 1 107 ? -2.626 17.578 -8.838 1.00 91.50 107 ALA A CA 1
ATOM 831 C C . ALA A 1 107 ? -2.491 16.108 -9.231 1.00 91.50 107 ALA A C 1
ATOM 833 O O . ALA A 1 107 ? -1.400 15.691 -9.618 1.00 91.50 107 ALA A O 1
ATOM 834 N N . LEU A 1 108 ? -3.591 15.354 -9.188 1.00 93.75 108 LEU A N 1
ATOM 835 C CA . LEU A 1 108 ? -3.628 13.957 -9.607 1.00 93.75 108 LEU A CA 1
ATOM 836 C C . LEU A 1 108 ? -3.314 13.796 -11.102 1.00 93.75 108 LEU A C 1
ATOM 838 O O . LEU A 1 108 ? -2.484 12.957 -11.446 1.00 93.75 108 LEU A O 1
ATOM 842 N N . TYR A 1 109 ? -3.889 14.631 -11.976 1.00 93.56 109 TYR A N 1
ATOM 843 C CA . TYR A 1 109 ? -3.645 14.579 -13.423 1.00 93.56 109 TYR A CA 1
ATOM 844 C C . TYR A 1 109 ? -2.162 14.743 -13.766 1.00 93.56 109 TYR A C 1
ATOM 846 O O . TYR A 1 109 ? -1.579 13.863 -14.395 1.00 93.56 109 TYR A O 1
ATOM 854 N N . THR A 1 110 ? -1.507 15.813 -13.308 1.00 94.88 110 THR A N 1
ATOM 855 C CA . THR A 1 110 ? -0.091 16.016 -13.668 1.00 94.88 110 THR A CA 1
ATOM 856 C C . THR A 1 110 ? 0.845 15.047 -12.954 1.00 94.88 110 THR A C 1
ATOM 858 O O . THR A 1 110 ? 1.911 14.734 -13.469 1.00 94.88 110 THR A O 1
ATOM 861 N N . ALA A 1 111 ? 0.481 14.575 -11.754 1.00 95.81 111 ALA A N 1
ATOM 862 C CA . ALA A 1 111 ? 1.254 13.536 -11.080 1.00 95.81 111 ALA A CA 1
ATOM 863 C C . ALA A 1 111 ? 1.199 12.222 -11.874 1.00 95.81 111 ALA A C 1
ATOM 865 O O . ALA A 1 111 ? 2.223 11.559 -12.017 1.00 95.81 111 ALA A O 1
ATOM 866 N N . PHE A 1 112 ? 0.040 11.876 -12.444 1.00 96.88 112 PHE A N 1
ATOM 867 C CA . PHE A 1 112 ? -0.083 10.747 -13.363 1.00 96.88 112 PHE A CA 1
ATOM 868 C C . PHE A 1 112 ? 0.768 10.941 -14.627 1.00 96.88 112 PHE A C 1
ATOM 870 O O . PHE A 1 112 ? 1.530 10.041 -14.972 1.00 96.88 112 PHE A O 1
ATOM 877 N N . GLU A 1 113 ? 0.709 12.111 -15.274 1.00 95.50 113 GLU A N 1
ATOM 878 C CA . GLU A 1 113 ? 1.541 12.414 -16.453 1.00 95.50 113 GLU A CA 1
ATOM 879 C C . GLU A 1 113 ? 3.038 12.283 -16.151 1.00 95.50 113 GLU A C 1
ATOM 881 O O . GLU A 1 113 ? 3.791 11.716 -16.945 1.00 95.50 113 GLU A O 1
ATOM 886 N N . PHE A 1 114 ? 3.477 12.757 -14.983 1.00 96.19 114 PHE A N 1
ATOM 887 C CA . PHE A 1 114 ? 4.851 12.571 -14.532 1.00 96.19 114 PHE A CA 1
ATOM 888 C C . PHE A 1 114 ? 5.193 11.091 -14.353 1.00 96.19 114 PHE A C 1
ATOM 890 O O . PHE A 1 114 ? 6.210 10.636 -14.874 1.00 96.19 114 PHE A O 1
ATOM 897 N N . LEU A 1 115 ? 4.364 10.330 -13.628 1.00 97.06 115 LEU A N 1
ATOM 898 C CA . LEU A 1 115 ? 4.606 8.906 -13.381 1.00 97.06 115 LEU A CA 1
ATOM 899 C C . LEU A 1 115 ? 4.683 8.127 -14.695 1.00 97.06 115 LEU A C 1
ATOM 901 O O . LEU A 1 115 ? 5.608 7.338 -14.869 1.00 97.06 115 LEU A O 1
ATOM 905 N N . GLN A 1 116 ? 3.790 8.411 -15.646 1.00 96.50 116 GLN A N 1
ATOM 906 C CA . GLN A 1 116 ? 3.815 7.829 -16.987 1.00 96.50 116 GLN A CA 1
ATOM 907 C C . GLN A 1 116 ? 5.171 8.038 -17.680 1.00 96.50 116 GLN A C 1
ATOM 909 O O . GLN A 1 116 ? 5.712 7.103 -18.266 1.00 96.50 116 GLN A O 1
ATOM 914 N N . GLN A 1 117 ? 5.772 9.225 -17.566 1.00 95.62 117 GLN A N 1
ATOM 915 C CA . GLN A 1 117 ? 7.094 9.512 -18.142 1.00 95.62 117 GLN A CA 1
ATOM 916 C C . GLN A 1 117 ? 8.247 8.767 -17.448 1.00 95.62 117 GLN A C 1
ATOM 918 O O . GLN A 1 117 ? 9.358 8.735 -17.977 1.00 95.62 117 GLN A O 1
ATOM 923 N N . LYS A 1 118 ? 8.022 8.200 -16.255 1.00 95.88 118 LYS A N 1
ATOM 924 C CA . LYS A 1 118 ? 9.014 7.414 -15.496 1.00 95.88 118 LYS A CA 1
ATOM 925 C C . LYS A 1 118 ? 8.832 5.905 -15.649 1.00 95.88 118 LYS A C 1
ATOM 927 O O . LYS A 1 118 ? 9.496 5.138 -14.950 1.00 95.88 118 LYS A O 1
ATOM 932 N N . GLN A 1 119 ? 7.961 5.476 -16.560 1.00 97.19 119 GLN A N 1
ATOM 933 C CA . GLN A 1 119 ? 7.813 4.080 -16.942 1.00 97.19 119 GLN A CA 1
ATOM 934 C C . GLN A 1 119 ? 8.752 3.743 -18.108 1.00 97.19 119 GLN A C 1
ATOM 936 O O . GLN A 1 119 ? 8.774 4.430 -19.127 1.00 97.19 119 GLN A O 1
ATOM 941 N N . HIS A 1 120 ? 9.535 2.675 -17.972 1.00 95.25 120 HIS A N 1
ATOM 942 C CA . HIS A 1 120 ? 10.369 2.155 -19.053 1.00 95.25 120 HIS A CA 1
ATOM 943 C C . HIS A 1 120 ? 9.545 1.389 -20.094 1.00 95.25 120 HIS A C 1
ATOM 945 O O . HIS A 1 120 ? 8.410 0.982 -19.857 1.00 95.25 120 HIS A O 1
ATOM 951 N N . ALA A 1 121 ? 10.161 1.115 -21.248 1.00 94.38 121 ALA A N 1
ATOM 952 C CA . ALA A 1 121 ? 9.547 0.345 -22.332 1.00 94.38 121 ALA A CA 1
ATOM 953 C C . ALA A 1 121 ? 9.133 -1.084 -21.926 1.00 94.38 121 ALA A C 1
ATOM 955 O O . ALA A 1 121 ? 8.211 -1.645 -22.508 1.00 94.38 121 ALA A O 1
ATOM 956 N N . ASN A 1 122 ? 9.790 -1.671 -20.919 1.00 93.31 122 ASN A N 1
ATOM 957 C CA . ASN A 1 122 ? 9.414 -2.970 -20.352 1.00 93.31 122 ASN A CA 1
ATOM 958 C C . ASN A 1 122 ? 8.233 -2.889 -19.364 1.00 93.31 122 ASN A C 1
ATOM 960 O O . ASN A 1 122 ? 7.800 -3.923 -18.865 1.00 93.31 122 ASN A O 1
ATOM 964 N N . GLY A 1 123 ? 7.736 -1.683 -19.071 1.00 96.62 123 GLY A N 1
ATOM 965 C CA . GLY A 1 123 ? 6.626 -1.417 -18.160 1.00 96.62 123 GLY A CA 1
ATOM 966 C C . GLY A 1 123 ? 7.023 -1.148 -16.710 1.00 96.62 123 GLY A C 1
ATOM 967 O O . GLY A 1 123 ? 6.174 -0.728 -15.925 1.00 96.62 123 GLY A O 1
ATOM 968 N N . CYS A 1 124 ? 8.288 -1.344 -16.339 1.00 97.06 124 CYS A N 1
ATOM 969 C CA . CYS A 1 124 ? 8.750 -1.103 -14.976 1.00 97.06 124 CYS A CA 1
ATOM 970 C C . CYS A 1 124 ? 8.926 0.394 -14.710 1.00 97.06 124 CYS A C 1
ATOM 972 O O . CYS A 1 124 ? 9.328 1.149 -15.598 1.00 97.06 124 CYS A O 1
ATOM 974 N N . PHE A 1 125 ? 8.649 0.829 -13.484 1.00 96.31 125 PHE A N 1
ATOM 975 C CA . PHE A 1 125 ? 8.929 2.200 -13.059 1.00 96.31 125 PHE A CA 1
ATOM 976 C C . PHE A 1 125 ? 10.345 2.316 -12.511 1.00 96.31 125 PHE A C 1
ATOM 978 O O . PHE A 1 125 ? 10.811 1.428 -11.799 1.00 96.31 125 PHE A O 1
ATOM 985 N N . VAL A 1 126 ? 10.992 3.450 -12.784 1.00 91.81 126 VAL A N 1
ATOM 986 C CA . VAL A 1 126 ? 12.311 3.782 -12.234 1.00 91.81 126 VAL A CA 1
ATOM 987 C C . VAL A 1 126 ? 12.254 5.006 -11.341 1.00 91.81 126 VAL A C 1
ATOM 989 O O . VAL A 1 126 ? 11.455 5.927 -11.537 1.00 91.81 126 VAL A O 1
ATOM 992 N N . GLU A 1 127 ? 13.126 5.023 -10.339 1.00 88.50 127 GLU A N 1
ATOM 993 C CA . GLU A 1 127 ? 13.217 6.163 -9.444 1.00 88.50 127 GLU A CA 1
ATOM 994 C C . GLU A 1 127 ? 13.942 7.316 -10.137 1.00 88.50 127 GLU A C 1
ATOM 996 O O . GLU A 1 127 ? 15.034 7.158 -10.684 1.00 88.50 127 GLU A O 1
ATOM 1001 N N . TYR A 1 128 ? 13.329 8.491 -10.083 1.00 83.75 128 TYR A N 1
ATOM 1002 C CA . TYR A 1 128 ? 13.920 9.748 -10.508 1.00 83.75 128 TYR A CA 1
ATOM 1003 C C . TYR A 1 128 ? 14.212 10.613 -9.278 1.00 83.75 128 TYR A C 1
ATOM 1005 O O . TYR A 1 128 ? 13.470 10.567 -8.311 1.00 83.75 128 TYR A O 1
ATOM 1013 N N . GLY A 1 129 ? 15.272 11.421 -9.291 1.00 74.12 129 GLY A N 1
ATOM 1014 C CA . GLY A 1 129 ? 15.590 12.304 -8.163 1.00 74.12 129 GLY A CA 1
ATOM 1015 C C . GLY A 1 129 ? 16.246 11.598 -6.967 1.00 74.12 129 GLY A C 1
ATOM 1016 O O . GLY A 1 129 ? 16.971 10.617 -7.119 1.00 74.12 129 GLY A O 1
ATOM 1017 N N . TYR A 1 130 ? 16.083 12.167 -5.769 1.00 65.19 130 TYR A N 1
ATOM 1018 C CA . TYR A 1 130 ? 16.731 11.659 -4.555 1.00 65.19 130 TYR A CA 1
ATOM 1019 C C . TYR A 1 130 ? 15.911 10.523 -3.934 1.00 65.19 130 TYR A C 1
ATOM 1021 O O . TYR A 1 130 ? 14.717 10.679 -3.691 1.00 65.19 130 TYR A O 1
ATOM 1029 N N . PHE A 1 131 ? 16.565 9.398 -3.647 1.00 61.91 131 PHE A N 1
ATOM 1030 C CA . PHE A 1 131 ? 15.942 8.229 -3.029 1.00 61.91 131 PHE A CA 1
ATOM 1031 C C . PHE A 1 131 ? 15.654 8.499 -1.549 1.00 61.91 131 PHE A C 1
ATOM 1033 O O . PHE A 1 131 ? 16.584 8.764 -0.795 1.00 61.91 131 PHE A O 1
ATOM 1040 N N . PHE A 1 132 ? 14.401 8.366 -1.112 1.00 58.59 132 PHE A N 1
ATOM 1041 C CA . PHE A 1 132 ? 14.016 8.545 0.300 1.00 58.59 132 PHE A CA 1
ATOM 1042 C C . PHE A 1 132 ? 13.667 7.237 1.022 1.00 58.59 132 PHE A C 1
ATOM 1044 O O . PHE A 1 132 ? 13.424 7.247 2.224 1.00 58.59 132 PHE A O 1
ATOM 1051 N N . GLN A 1 133 ? 13.683 6.096 0.326 1.00 62.38 133 GLN A N 1
ATOM 1052 C CA . GLN A 1 133 ? 13.434 4.793 0.940 1.00 62.38 133 GLN A CA 1
ATOM 1053 C C . GLN A 1 133 ? 14.766 4.048 1.169 1.00 62.38 133 GLN A C 1
ATOM 1055 O O . GLN A 1 133 ? 15.371 3.605 0.189 1.00 62.38 133 GLN A O 1
ATOM 1060 N N . PRO A 1 134 ? 15.228 3.869 2.427 1.00 56.91 134 PRO A N 1
ATOM 1061 C CA . PRO A 1 134 ? 16.504 3.207 2.729 1.00 56.91 134 PRO A CA 1
ATOM 1062 C C . PRO A 1 134 ? 16.608 1.803 2.126 1.00 56.91 134 PRO A C 1
ATOM 1064 O O . PRO A 1 134 ? 17.661 1.394 1.650 1.00 56.91 134 PRO A O 1
ATOM 1067 N N . ASP A 1 135 ? 15.491 1.082 2.075 1.00 60.41 135 ASP A N 1
ATOM 1068 C CA . ASP A 1 135 ? 15.409 -0.265 1.516 1.00 60.41 135 ASP A CA 1
ATOM 1069 C C . ASP A 1 135 ? 15.695 -0.316 0.013 1.00 60.41 135 ASP A C 1
ATOM 1071 O O . ASP A 1 135 ? 16.263 -1.294 -0.452 1.00 60.41 135 ASP A O 1
ATOM 1075 N N . LEU A 1 136 ? 15.362 0.736 -0.746 1.00 57.47 136 LEU A N 1
ATOM 1076 C CA . LEU A 1 136 ? 15.708 0.826 -2.170 1.00 57.47 136 LEU A CA 1
ATOM 1077 C C . LEU A 1 136 ? 17.179 1.224 -2.382 1.00 57.47 136 LEU A C 1
ATOM 1079 O O . LEU A 1 136 ? 17.753 0.920 -3.428 1.00 57.47 136 LEU A O 1
ATOM 1083 N N . GLN A 1 137 ? 17.798 1.867 -1.387 1.00 52.56 137 GLN A N 1
ATOM 1084 C CA . GLN A 1 137 ? 19.214 2.249 -1.398 1.00 52.56 137 GLN A CA 1
ATOM 1085 C C . GLN A 1 137 ? 20.145 1.102 -0.978 1.00 52.56 137 GLN A C 1
ATOM 1087 O O . GLN A 1 137 ? 21.296 1.067 -1.403 1.00 52.56 137 GLN A O 1
ATOM 1092 N N . ALA A 1 138 ? 19.661 0.163 -0.158 1.00 57.31 138 ALA A N 1
ATOM 1093 C CA . ALA A 1 138 ? 20.458 -0.928 0.413 1.00 57.31 138 ALA A CA 1
ATOM 1094 C C . ALA A 1 138 ? 20.874 -2.013 -0.600 1.00 57.31 138 ALA A C 1
ATOM 1096 O O . ALA A 1 138 ? 21.629 -2.926 -0.270 1.00 57.31 138 ALA A O 1
ATO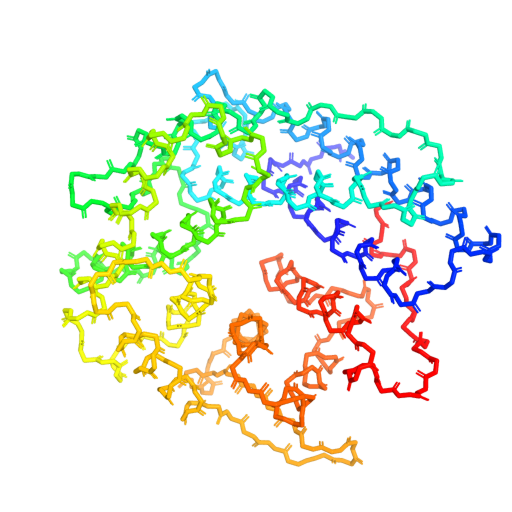M 1097 N N . PHE A 1 139 ? 20.368 -1.929 -1.825 1.00 62.28 139 PHE A N 1
ATOM 1098 C CA . PHE A 1 139 ? 20.616 -2.887 -2.891 1.00 62.28 139 PHE A CA 1
ATOM 1099 C C . PHE A 1 139 ? 21.835 -2.489 -3.729 1.00 62.28 139 PHE A C 1
ATOM 1101 O O . PHE A 1 139 ? 21.904 -1.372 -4.256 1.00 62.28 139 PHE A O 1
ATOM 1108 N N . ASP A 1 140 ? 22.752 -3.440 -3.905 1.00 68.69 140 ASP A N 1
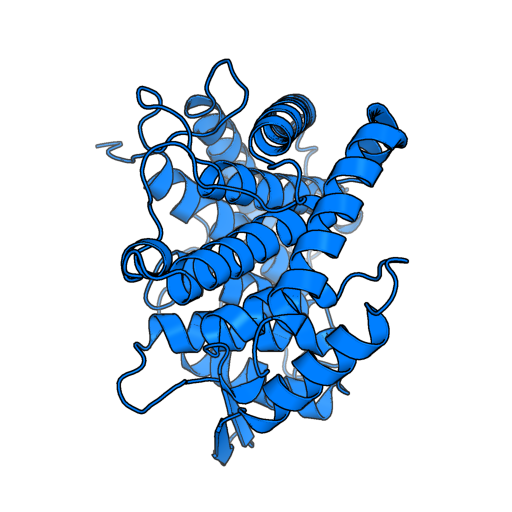ATOM 1109 C CA . ASP A 1 140 ? 23.937 -3.293 -4.751 1.00 68.69 140 ASP A CA 1
ATOM 1110 C C . ASP A 1 140 ? 23.593 -3.133 -6.250 1.00 68.69 140 ASP A C 1
ATOM 1112 O O . ASP A 1 140 ? 22.428 -3.075 -6.658 1.00 68.69 140 ASP A O 1
ATOM 1116 N N . SER A 1 141 ? 24.624 -3.026 -7.089 1.00 73.81 141 SER A N 1
ATOM 1117 C CA . SER A 1 141 ? 24.479 -2.892 -8.545 1.00 73.81 141 SER A CA 1
ATOM 1118 C C . SER A 1 141 ? 24.299 -4.233 -9.268 1.00 73.81 141 SER A C 1
ATOM 1120 O O . SER A 1 141 ? 24.427 -4.281 -10.491 1.00 73.81 141 SER A O 1
ATOM 1122 N N . SER A 1 142 ? 24.056 -5.340 -8.553 1.00 80.00 142 SER A N 1
ATOM 1123 C CA . SER A 1 142 ? 23.864 -6.640 -9.200 1.00 80.00 142 SER A CA 1
ATOM 1124 C C . SER A 1 142 ? 22.551 -6.674 -9.999 1.00 80.00 142 SER A C 1
ATOM 1126 O O . SER A 1 142 ? 21.578 -6.015 -9.616 1.00 80.00 142 SER A O 1
ATOM 1128 N N . PRO A 1 143 ? 22.463 -7.481 -11.076 1.00 80.06 143 PRO A N 1
ATOM 1129 C CA . PRO A 1 143 ? 21.225 -7.624 -11.848 1.00 80.06 143 PRO A CA 1
ATOM 1130 C C . PRO A 1 143 ? 20.028 -8.014 -10.975 1.00 80.06 143 PRO A C 1
ATOM 1132 O O . PRO A 1 143 ? 18.944 -7.460 -11.107 1.00 80.06 143 PRO A O 1
ATOM 1135 N N . ARG A 1 144 ? 20.256 -8.905 -10.004 1.00 84.50 144 ARG A N 1
ATOM 1136 C CA . ARG A 1 144 ? 19.247 -9.355 -9.043 1.00 84.50 144 ARG A CA 1
ATOM 1137 C C . ARG A 1 144 ? 18.714 -8.209 -8.180 1.00 84.50 144 ARG A C 1
ATOM 1139 O O . ARG A 1 144 ? 17.508 -8.097 -7.980 1.00 84.50 144 ARG A O 1
ATOM 1146 N N . SER A 1 145 ? 19.611 -7.369 -7.671 1.00 83.44 145 SER A N 1
ATOM 1147 C CA . SER A 1 145 ? 19.262 -6.176 -6.901 1.00 83.44 145 SER A CA 1
ATOM 1148 C C . SER A 1 145 ? 18.506 -5.152 -7.743 1.00 83.44 145 SER A C 1
ATOM 1150 O O . SER A 1 145 ? 17.562 -4.543 -7.247 1.00 83.44 145 SER A O 1
ATOM 1152 N N . SER A 1 146 ? 18.869 -4.994 -9.020 1.00 85.44 146 SER A N 1
ATOM 1153 C CA . SER A 1 146 ? 18.131 -4.139 -9.956 1.00 85.44 146 SER A CA 1
ATOM 1154 C C . SER A 1 146 ? 16.703 -4.641 -10.167 1.00 85.44 146 SER A C 1
ATOM 1156 O O . SER A 1 146 ? 15.762 -3.890 -9.938 1.00 85.44 146 SER A O 1
ATOM 1158 N N . SER A 1 147 ? 16.522 -5.925 -10.491 1.00 89.44 147 SER A N 1
ATOM 1159 C CA . SER A 1 147 ? 15.188 -6.516 -10.663 1.00 89.44 147 SER A CA 1
ATOM 1160 C C . SER A 1 147 ? 14.340 -6.420 -9.392 1.00 89.44 147 SER A C 1
ATOM 1162 O O . SER A 1 147 ? 13.129 -6.244 -9.465 1.00 89.44 147 SER A O 1
ATOM 1164 N N . LEU A 1 148 ? 14.956 -6.484 -8.207 1.00 90.44 148 LEU A N 1
ATOM 1165 C CA . LEU A 1 148 ? 14.244 -6.312 -6.943 1.00 90.44 148 LEU A CA 1
ATOM 1166 C C . LEU A 1 148 ? 13.842 -4.849 -6.674 1.00 90.44 148 LEU A C 1
ATOM 1168 O O . LEU A 1 148 ? 12.752 -4.614 -6.146 1.00 90.44 148 LEU A O 1
ATOM 1172 N N . LYS A 1 149 ? 14.674 -3.870 -7.065 1.00 89.25 149 LYS A N 1
ATOM 1173 C CA . LYS A 1 149 ? 14.304 -2.441 -7.058 1.00 89.25 149 LYS A CA 1
ATOM 1174 C C . LYS A 1 149 ? 13.113 -2.195 -7.979 1.00 89.25 149 LYS A C 1
ATOM 1176 O O . LYS A 1 149 ? 12.132 -1.599 -7.533 1.00 89.25 149 LYS A O 1
ATOM 1181 N N . ASP A 1 150 ? 13.178 -2.708 -9.208 1.00 91.19 150 ASP A N 1
ATOM 1182 C CA . ASP A 1 150 ? 12.108 -2.589 -10.200 1.00 91.19 150 ASP A CA 1
ATOM 1183 C C . ASP A 1 150 ? 10.816 -3.219 -9.677 1.00 91.19 150 ASP A C 1
ATOM 1185 O O . ASP A 1 150 ? 9.761 -2.587 -9.724 1.00 91.19 150 ASP A O 1
ATOM 1189 N N . LEU A 1 151 ? 10.901 -4.420 -9.092 1.00 94.00 151 LEU A N 1
ATOM 1190 C CA . LEU A 1 151 ? 9.762 -5.114 -8.494 1.00 94.00 151 LEU A CA 1
ATOM 1191 C C . LEU A 1 151 ? 9.112 -4.279 -7.387 1.00 94.00 151 LEU A C 1
ATOM 1193 O O . LEU A 1 151 ? 7.894 -4.092 -7.381 1.00 94.00 151 LEU A O 1
ATOM 1197 N N . MET A 1 152 ? 9.911 -3.768 -6.447 1.00 92.81 152 MET A N 1
ATOM 1198 C CA . MET A 1 152 ? 9.411 -2.993 -5.312 1.00 92.81 152 MET A CA 1
ATOM 1199 C C . MET A 1 152 ? 8.791 -1.664 -5.740 1.00 92.81 152 MET A C 1
ATOM 1201 O O . MET A 1 152 ? 7.691 -1.340 -5.285 1.00 92.81 152 MET A O 1
ATOM 1205 N N . LEU A 1 153 ? 9.484 -0.896 -6.583 1.00 94.00 153 LEU A N 1
ATOM 1206 C CA . LEU A 1 153 ? 9.004 0.410 -7.022 1.00 94.00 153 LEU A CA 1
ATOM 1207 C C . LEU A 1 153 ? 7.789 0.264 -7.937 1.00 94.00 153 LEU A C 1
ATOM 1209 O O . LEU A 1 153 ? 6.794 0.949 -7.721 1.00 94.00 153 LEU A O 1
ATOM 1213 N N . THR A 1 154 ? 7.821 -0.670 -8.890 1.00 97.06 154 THR A N 1
ATOM 1214 C CA . THR A 1 154 ? 6.688 -0.916 -9.792 1.00 97.06 154 THR A CA 1
ATOM 1215 C C . THR A 1 154 ? 5.460 -1.372 -9.018 1.00 97.06 154 THR A C 1
ATOM 1217 O O . THR A 1 154 ? 4.389 -0.818 -9.239 1.00 97.06 154 THR A O 1
ATOM 1220 N N . SER A 1 155 ? 5.610 -2.292 -8.053 1.00 96.94 155 SER A N 1
ATOM 1221 C CA . SER A 1 155 ? 4.511 -2.674 -7.149 1.00 96.94 155 SER A CA 1
ATOM 1222 C C . SER A 1 155 ? 3.926 -1.448 -6.450 1.00 96.94 155 SER A C 1
ATOM 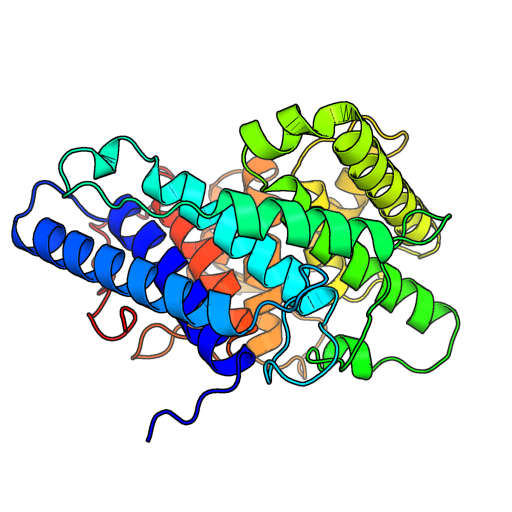1224 O O . SER A 1 155 ? 2.719 -1.231 -6.437 1.00 96.94 155 SER A O 1
ATOM 1226 N N . TYR A 1 156 ? 4.790 -0.601 -5.892 1.00 94.56 156 TYR A N 1
ATOM 1227 C CA . TYR A 1 156 ? 4.356 0.572 -5.149 1.00 94.56 156 TYR A CA 1
ATOM 1228 C C . TYR A 1 156 ? 3.595 1.572 -6.027 1.00 94.56 156 TYR A C 1
ATOM 1230 O O . TYR A 1 156 ? 2.465 1.934 -5.697 1.00 94.56 156 TYR A O 1
ATOM 1238 N N . VAL A 1 157 ? 4.175 1.967 -7.164 1.00 97.44 157 VAL A N 1
ATOM 1239 C CA . VAL A 1 157 ? 3.560 2.916 -8.102 1.00 97.44 157 VAL A CA 1
ATOM 1240 C C . VAL A 1 157 ? 2.255 2.353 -8.657 1.00 97.44 157 VAL A C 1
ATOM 1242 O O . VAL A 1 157 ? 1.231 3.029 -8.600 1.00 97.44 157 VAL A O 1
ATOM 1245 N N . LEU A 1 158 ? 2.256 1.100 -9.121 1.00 98.00 158 LEU A N 1
ATOM 1246 C CA . LEU A 1 158 ? 1.057 0.451 -9.643 1.00 98.00 158 LEU A CA 1
ATOM 1247 C C . LEU A 1 158 ? -0.043 0.374 -8.580 1.00 98.00 158 LEU A C 1
ATOM 1249 O O . LEU A 1 158 ? -1.188 0.708 -8.869 1.00 98.00 158 LEU A O 1
ATOM 1253 N N . SER A 1 159 ? 0.289 0.022 -7.335 1.00 96.94 159 SER A N 1
ATOM 1254 C CA . SER A 1 159 ? -0.696 -0.009 -6.250 1.00 96.94 159 SER A CA 1
ATOM 1255 C C . SER A 1 159 ? -1.338 1.358 -5.993 1.00 96.94 159 SER A C 1
ATOM 1257 O O . SER A 1 159 ? -2.532 1.412 -5.715 1.00 96.94 159 SER A O 1
ATOM 1259 N N . ALA A 1 160 ? -0.591 2.459 -6.138 1.00 96.06 160 ALA A N 1
ATOM 1260 C CA . ALA A 1 160 ? -1.128 3.812 -6.010 1.00 96.06 160 ALA A CA 1
ATOM 1261 C C . ALA A 1 160 ? -2.031 4.189 -7.196 1.00 96.06 160 ALA A C 1
ATOM 1263 O O . ALA A 1 160 ? -3.113 4.735 -6.986 1.00 96.06 160 ALA A O 1
ATOM 1264 N N . LEU A 1 161 ? -1.626 3.855 -8.427 1.00 97.06 161 LEU A N 1
ATOM 1265 C CA . LEU A 1 161 ? -2.434 4.071 -9.633 1.00 97.06 161 LEU A CA 1
ATOM 1266 C C . LEU A 1 161 ? -3.764 3.300 -9.572 1.00 97.06 161 LEU A C 1
ATOM 1268 O O . LEU A 1 161 ? -4.831 3.816 -9.896 1.00 97.06 161 LEU A O 1
ATOM 1272 N N . LEU A 1 162 ? -3.748 2.070 -9.065 1.00 95.31 162 LEU A N 1
ATOM 1273 C CA . LEU A 1 162 ? -4.969 1.272 -8.947 1.00 95.31 162 LEU A CA 1
ATOM 1274 C C . LEU A 1 162 ? -5.996 1.890 -7.980 1.00 95.31 162 LEU A C 1
ATOM 1276 O O . LEU A 1 162 ? -7.198 1.676 -8.160 1.00 95.31 162 LEU A O 1
ATOM 1280 N N . GLU A 1 163 ? -5.562 2.725 -7.031 1.00 92.31 163 GLU A N 1
ATOM 1281 C CA . GLU A 1 163 ? -6.436 3.448 -6.096 1.00 92.31 163 GLU A CA 1
ATOM 1282 C C . GLU A 1 163 ? -6.976 4.780 -6.634 1.00 92.31 163 GLU A C 1
ATOM 1284 O O . GLU A 1 163 ? -7.757 5.431 -5.940 1.00 92.31 163 GLU A O 1
ATOM 1289 N N . ALA A 1 164 ? -6.625 5.177 -7.862 1.00 93.31 164 ALA A N 1
ATOM 1290 C CA . ALA A 1 164 ? -7.115 6.419 -8.454 1.00 93.31 164 ALA A CA 1
ATOM 1291 C C . ALA A 1 164 ? -8.655 6.496 -8.535 1.00 93.31 164 ALA A C 1
ATOM 1293 O O . ALA A 1 164 ? -9.313 5.471 -8.782 1.00 93.31 164 ALA A O 1
ATOM 1294 N N . PRO A 1 165 ? -9.234 7.708 -8.405 1.00 90.19 165 PRO A N 1
ATOM 1295 C CA . PRO A 1 165 ? -10.654 7.951 -8.631 1.00 90.19 165 PRO A CA 1
ATOM 1296 C C . PRO A 1 165 ? -11.086 7.547 -10.044 1.00 90.19 165 PRO A C 1
ATOM 1298 O O . PRO A 1 165 ? -10.321 7.663 -11.002 1.00 90.19 165 PRO A O 1
ATOM 1301 N N . VAL A 1 166 ? -12.346 7.127 -10.181 1.00 89.50 166 VAL A N 1
ATOM 1302 C CA . VAL A 1 166 ? -12.923 6.687 -11.464 1.00 89.50 166 VAL A CA 1
ATOM 1303 C C . VAL A 1 166 ? -12.815 7.778 -12.533 1.00 89.50 166 VAL A C 1
ATOM 1305 O O . VAL A 1 166 ? -12.333 7.502 -13.625 1.00 89.50 166 VAL A O 1
ATOM 1308 N N . ARG A 1 167 ? -13.133 9.034 -12.189 1.00 88.31 167 ARG A N 1
ATOM 1309 C CA . ARG A 1 167 ? -13.061 10.175 -13.120 1.00 88.31 167 ARG A CA 1
ATOM 1310 C C . ARG A 1 167 ? -11.682 10.343 -13.758 1.00 88.31 167 ARG A C 1
ATOM 1312 O O . ARG A 1 167 ? -11.578 10.559 -14.959 1.00 88.31 167 ARG A O 1
ATOM 1319 N N . LEU A 1 168 ? -10.619 10.207 -12.964 1.00 89.75 168 LEU A N 1
ATOM 1320 C CA . LEU A 1 168 ? -9.243 10.308 -13.451 1.00 89.75 168 LEU A CA 1
ATOM 1321 C C . LEU A 1 168 ? -8.914 9.188 -14.446 1.00 89.75 168 LEU A C 1
ATOM 1323 O O . LEU A 1 168 ? -8.266 9.432 -15.464 1.00 89.75 168 LEU A O 1
ATOM 1327 N N . LYS A 1 169 ? -9.381 7.968 -14.153 1.00 89.62 169 LYS A N 1
ATOM 1328 C CA . LYS A 1 169 ? -9.220 6.807 -15.034 1.00 89.62 169 LYS A CA 1
ATOM 1329 C C . LYS A 1 169 ? -10.000 6.989 -16.334 1.00 89.62 169 LYS A C 1
ATOM 1331 O O . LYS A 1 169 ? -9.490 6.621 -17.378 1.00 89.62 169 LYS A O 1
ATOM 1336 N N . GLU A 1 170 ? -11.192 7.577 -16.301 1.00 89.81 170 GLU A N 1
ATOM 1337 C CA . GLU A 1 170 ? -12.042 7.758 -17.485 1.00 89.81 170 GLU A CA 1
ATOM 1338 C C . GLU A 1 170 ? -11.535 8.851 -18.431 1.00 89.81 170 GLU A C 1
ATOM 1340 O O . GLU A 1 170 ? -11.467 8.620 -19.640 1.00 89.81 170 GLU A O 1
ATOM 1345 N N . THR A 1 171 ? -11.107 10.003 -17.900 1.00 87.00 171 THR A N 1
ATOM 1346 C CA . THR A 1 171 ? -10.628 11.141 -18.707 1.00 87.00 171 THR A CA 1
ATOM 1347 C C . THR A 1 171 ? -9.471 10.762 -19.635 1.00 87.00 171 THR A C 1
ATOM 1349 O O . THR A 1 171 ? -9.418 11.228 -20.768 1.00 87.00 171 THR A O 1
ATOM 1352 N N . ASN A 1 172 ? -8.572 9.879 -19.182 1.00 82.94 172 ASN A N 1
ATOM 1353 C CA . ASN A 1 172 ? -7.415 9.399 -19.945 1.00 82.94 172 ASN A CA 1
ATOM 1354 C C . ASN A 1 172 ? -7.420 7.867 -20.104 1.00 82.94 172 ASN A C 1
ATOM 1356 O O . ASN A 1 172 ? -6.355 7.250 -20.091 1.00 82.94 172 ASN A O 1
ATOM 1360 N N . SER A 1 173 ? -8.601 7.257 -20.256 1.00 89.94 173 SER A N 1
ATOM 1361 C CA . SER A 1 173 ? -8.822 5.797 -20.205 1.00 89.94 173 SER A CA 1
ATOM 1362 C C . SER A 1 173 ? -7.789 4.953 -20.943 1.00 89.94 173 SER A C 1
ATOM 1364 O O . SER A 1 173 ? -7.186 4.071 -20.334 1.00 89.94 173 SER A O 1
ATOM 1366 N N . GLN A 1 174 ? -7.497 5.260 -22.209 1.00 93.62 174 GLN A N 1
ATOM 1367 C CA . GLN A 1 174 ? -6.508 4.501 -22.977 1.00 93.62 174 GLN A CA 1
ATOM 1368 C C . GLN A 1 174 ? -5.086 4.639 -22.415 1.00 93.62 174 GLN A C 1
ATOM 1370 O O . GLN A 1 174 ? -4.366 3.649 -22.299 1.00 93.62 174 GLN A O 1
ATOM 1375 N N . SER A 1 175 ? -4.665 5.861 -22.073 1.00 94.75 175 SER A N 1
ATOM 1376 C CA . SER A 1 175 ? -3.328 6.112 -21.521 1.00 94.75 175 SER A CA 1
ATOM 1377 C C . SER A 1 175 ? -3.176 5.449 -20.152 1.00 94.75 175 SER A C 1
ATOM 1379 O O . SER A 1 175 ? -2.178 4.781 -19.887 1.00 94.75 175 SER A O 1
ATOM 1381 N N . TYR A 1 176 ? -4.204 5.575 -19.310 1.00 95.56 176 TYR A N 1
ATOM 1382 C CA . TYR A 1 176 ? -4.243 4.987 -17.979 1.00 95.56 176 TYR A CA 1
ATOM 1383 C C . TYR A 1 176 ? -4.159 3.463 -18.040 1.00 95.56 176 TYR A C 1
ATOM 1385 O O . TYR A 1 176 ? -3.279 2.885 -17.403 1.00 95.56 176 TYR A O 1
ATOM 1393 N N . ALA A 1 177 ? -5.009 2.836 -18.863 1.00 95.19 177 ALA A N 1
ATOM 1394 C CA . ALA A 1 177 ? -5.013 1.394 -19.080 1.00 95.19 177 ALA A CA 1
ATOM 1395 C C . ALA A 1 177 ? -3.647 0.904 -19.575 1.00 95.19 177 ALA A C 1
ATOM 1397 O O . ALA A 1 177 ? -3.068 0.005 -18.972 1.00 95.19 177 ALA A O 1
ATOM 1398 N N . ASN A 1 178 ? -3.067 1.564 -20.586 1.00 96.06 178 ASN A N 1
ATOM 1399 C CA . ASN A 1 178 ? -1.750 1.207 -21.118 1.00 96.06 178 ASN A CA 1
ATOM 1400 C C . ASN A 1 178 ? -0.656 1.238 -20.039 1.00 96.06 178 ASN A C 1
ATOM 1402 O O . ASN A 1 178 ? 0.152 0.310 -19.957 1.00 96.06 178 ASN A O 1
ATOM 1406 N N . VAL A 1 179 ? -0.627 2.286 -19.207 1.00 97.50 179 VAL A N 1
ATOM 1407 C CA . VAL A 1 179 ? 0.358 2.427 -18.124 1.00 97.50 179 VAL A CA 1
ATOM 1408 C C . VAL A 1 179 ? 0.183 1.317 -17.087 1.00 97.50 179 VAL A C 1
ATOM 1410 O O . VAL A 1 179 ? 1.162 0.654 -16.729 1.00 97.50 179 VAL A O 1
ATOM 1413 N N . THR A 1 180 ? -1.047 1.068 -16.627 1.00 97.06 180 THR A N 1
ATOM 1414 C CA . THR A 1 180 ? -1.318 0.037 -15.614 1.00 97.06 180 THR A CA 1
ATOM 1415 C C . THR A 1 180 ? -1.113 -1.380 -16.139 1.00 97.06 180 THR A C 1
ATOM 1417 O O . THR A 1 180 ? -0.590 -2.224 -15.414 1.00 97.06 180 THR A O 1
ATOM 1420 N N . ASP A 1 181 ? -1.453 -1.650 -17.398 1.00 96.44 181 ASP A N 1
ATOM 1421 C CA . ASP A 1 181 ? -1.267 -2.957 -18.031 1.00 96.44 181 ASP A CA 1
ATOM 1422 C C . ASP A 1 181 ? 0.205 -3.254 -18.288 1.00 96.44 181 ASP A C 1
ATOM 1424 O O . ASP A 1 181 ? 0.680 -4.360 -18.026 1.00 96.44 181 ASP A O 1
ATOM 1428 N N . SER A 1 182 ? 0.955 -2.255 -18.758 1.00 97.19 182 SER A N 1
ATOM 1429 C CA . SER A 1 182 ? 2.400 -2.373 -18.934 1.00 97.19 182 SER A CA 1
ATOM 1430 C C . SER A 1 182 ? 3.105 -2.605 -17.593 1.00 97.19 182 SER A C 1
ATOM 1432 O O . SER A 1 182 ? 3.948 -3.497 -17.484 1.00 97.19 182 SER A O 1
ATOM 1434 N N . ALA A 1 183 ? 2.695 -1.892 -16.539 1.00 98.12 183 ALA A N 1
ATOM 1435 C CA . ALA A 1 183 ? 3.218 -2.088 -15.188 1.00 98.12 183 ALA A CA 1
ATOM 1436 C C . ALA A 1 183 ? 2.878 -3.472 -14.624 1.00 98.12 183 ALA A C 1
ATOM 1438 O O . ALA A 1 183 ? 3.753 -4.128 -14.060 1.00 98.12 183 ALA A O 1
ATOM 1439 N N . SER A 1 184 ? 1.642 -3.943 -14.816 1.00 97.81 184 SER A N 1
ATOM 1440 C CA . SER A 1 184 ? 1.229 -5.297 -14.433 1.00 97.81 184 SER A CA 1
ATOM 1441 C C . SER A 1 184 ? 2.065 -6.348 -15.161 1.00 97.81 184 SER A C 1
ATOM 1443 O O . SER A 1 184 ? 2.568 -7.272 -14.533 1.00 97.81 184 SER A O 1
ATOM 1445 N N . ARG A 1 185 ? 2.313 -6.184 -16.464 1.00 96.94 185 ARG A N 1
ATOM 1446 C CA . ARG A 1 185 ? 3.168 -7.100 -17.231 1.00 96.94 185 ARG A CA 1
ATOM 1447 C C . ARG A 1 185 ? 4.613 -7.108 -16.736 1.00 96.94 185 ARG A C 1
ATOM 1449 O O . ARG A 1 185 ? 5.181 -8.185 -16.574 1.00 96.94 185 ARG A O 1
ATOM 1456 N N . CYS A 1 186 ? 5.197 -5.938 -16.459 1.00 97.00 186 CYS A N 1
ATOM 1457 C CA . CYS A 1 186 ? 6.511 -5.863 -15.814 1.00 97.00 186 CYS A CA 1
ATOM 1458 C C . CYS A 1 186 ? 6.506 -6.619 -14.481 1.00 97.00 186 CYS A C 1
ATOM 1460 O O . CYS A 1 186 ? 7.407 -7.420 -14.240 1.00 97.00 186 CYS A O 1
ATOM 1462 N N . LEU A 1 187 ? 5.506 -6.376 -13.627 1.00 97.56 187 LEU A N 1
ATOM 1463 C CA . LEU A 1 187 ? 5.390 -7.001 -12.312 1.00 97.56 187 LEU A CA 1
ATOM 1464 C C . LEU A 1 187 ? 5.408 -8.530 -12.428 1.00 97.56 187 LEU A C 1
ATOM 1466 O O . LEU A 1 187 ? 6.237 -9.166 -11.782 1.00 97.56 187 LEU A O 1
ATOM 1470 N N . LEU A 1 188 ? 4.543 -9.098 -13.275 1.00 97.25 188 LEU A N 1
ATOM 1471 C CA . LEU A 1 188 ? 4.432 -10.546 -13.484 1.00 97.25 188 LEU A CA 1
ATOM 1472 C C . LEU A 1 188 ? 5.745 -11.135 -14.018 1.00 97.25 188 LEU A C 1
ATOM 1474 O O . LEU A 1 188 ? 6.324 -12.011 -13.380 1.00 97.25 188 LEU A O 1
ATOM 1478 N N . ASN A 1 189 ? 6.294 -10.562 -15.095 1.00 96.12 189 ASN A N 1
ATOM 1479 C CA . ASN A 1 189 ? 7.569 -11.005 -15.673 1.00 96.12 189 ASN A CA 1
ATOM 1480 C C . ASN A 1 189 ? 8.724 -10.926 -14.664 1.00 96.12 189 ASN A C 1
ATOM 1482 O O . ASN A 1 189 ? 9.621 -11.770 -14.652 1.00 96.12 189 ASN A O 1
ATOM 1486 N N . THR A 1 190 ? 8.725 -9.891 -13.821 1.00 95.56 190 THR A N 1
ATOM 1487 C CA . THR A 1 190 ? 9.763 -9.716 -12.808 1.00 95.56 190 THR A CA 1
ATOM 1488 C C . THR A 1 190 ? 9.624 -10.774 -11.726 1.00 95.56 190 THR A C 1
ATOM 1490 O O . THR A 1 190 ? 10.636 -11.364 -11.366 1.00 95.56 190 THR A O 1
ATOM 1493 N N . VAL A 1 191 ? 8.413 -11.080 -11.245 1.00 96.75 191 VAL A N 1
ATOM 1494 C CA . VAL A 1 191 ? 8.187 -12.179 -10.288 1.00 96.75 191 VAL A CA 1
ATOM 1495 C C . VAL A 1 191 ? 8.647 -13.518 -10.864 1.00 96.75 191 VAL A C 1
ATOM 1497 O O . VAL A 1 191 ? 9.369 -14.236 -10.175 1.00 96.75 191 VAL A O 1
ATOM 1500 N N . ASP A 1 192 ? 8.319 -13.808 -12.123 1.00 95.25 192 ASP A N 1
ATOM 1501 C CA . ASP A 1 192 ? 8.687 -15.063 -12.796 1.00 95.25 192 ASP A CA 1
ATOM 1502 C C . ASP A 1 192 ? 10.203 -15.233 -12.978 1.00 95.25 192 ASP A C 1
ATOM 1504 O O . ASP A 1 192 ? 10.710 -16.353 -13.063 1.00 95.25 192 ASP A O 1
ATOM 1508 N N . SER A 1 193 ? 10.958 -14.129 -12.987 1.00 94.19 193 SER A N 1
ATOM 1509 C CA . SER A 1 193 ? 12.426 -14.160 -13.026 1.00 94.19 193 SER A CA 1
ATOM 1510 C C . SER A 1 193 ? 13.070 -14.625 -11.709 1.00 94.19 193 SER A C 1
ATOM 1512 O O . SER A 1 193 ? 14.267 -14.926 -11.674 1.00 94.19 193 SER A O 1
ATOM 1514 N N . PHE A 1 194 ? 12.295 -14.711 -10.622 1.00 93.81 194 PHE A N 1
ATOM 1515 C CA . PHE A 1 194 ? 12.752 -15.193 -9.323 1.00 93.81 194 PHE A CA 1
ATOM 1516 C C . PHE A 1 194 ? 12.132 -16.544 -8.975 1.00 93.81 194 PHE A C 1
ATOM 1518 O O . PHE A 1 194 ? 10.973 -16.833 -9.252 1.00 93.81 194 PHE A O 1
ATOM 1525 N N . ASN A 1 195 ? 12.866 -17.339 -8.195 1.00 94.50 195 ASN A N 1
ATOM 1526 C CA . ASN A 1 195 ? 12.189 -18.304 -7.336 1.00 94.50 195 ASN A CA 1
ATOM 1527 C C . ASN A 1 195 ? 11.439 -17.527 -6.239 1.00 94.50 195 ASN A C 1
ATOM 1529 O O . ASN A 1 195 ? 12.046 -16.727 -5.530 1.00 94.50 195 ASN A O 1
ATOM 1533 N N . ILE A 1 196 ? 10.141 -17.772 -6.059 1.00 94.69 196 ILE A N 1
ATOM 1534 C CA . ILE A 1 196 ? 9.303 -17.021 -5.109 1.00 94.69 196 ILE A CA 1
ATOM 1535 C C . ILE A 1 196 ? 9.862 -17.007 -3.675 1.00 94.69 196 ILE A C 1
ATOM 1537 O O . ILE A 1 196 ? 9.864 -15.969 -3.011 1.00 94.69 196 ILE A O 1
ATOM 1541 N N . SER A 1 197 ? 10.451 -18.127 -3.236 1.00 93.00 197 SER A N 1
ATOM 1542 C CA . SER A 1 197 ? 11.121 -18.283 -1.931 1.00 93.00 197 SER A CA 1
ATOM 1543 C C . SER A 1 197 ? 12.301 -17.326 -1.722 1.00 93.00 197 SER A C 1
ATOM 1545 O O . SER A 1 197 ? 12.691 -17.028 -0.597 1.00 93.00 197 SER A O 1
ATOM 1547 N N . GLN A 1 198 ? 12.868 -16.824 -2.815 1.00 91.50 198 GLN A N 1
ATOM 1548 C CA . GLN A 1 198 ? 14.032 -15.956 -2.823 1.00 91.50 198 GLN A CA 1
ATOM 1549 C C . GLN A 1 198 ? 13.687 -14.462 -2.832 1.00 91.50 198 GLN A C 1
ATOM 1551 O O . GLN A 1 198 ? 14.579 -13.640 -2.601 1.00 91.50 198 GLN A O 1
ATOM 1556 N N . ILE A 1 199 ? 12.427 -14.104 -3.101 1.00 93.62 199 ILE A N 1
ATOM 1557 C CA . ILE A 1 199 ? 11.948 -12.724 -2.999 1.00 93.62 199 ILE A CA 1
ATOM 1558 C C . ILE A 1 199 ? 11.871 -12.365 -1.508 1.00 93.62 199 ILE A C 1
ATOM 1560 O O . ILE A 1 199 ? 11.171 -13.061 -0.772 1.00 93.62 199 ILE A O 1
ATOM 1564 N N . PRO A 1 200 ? 12.545 -11.306 -1.021 1.00 92.88 200 PRO A N 1
ATOM 1565 C CA . PRO A 1 200 ? 12.458 -10.894 0.382 1.00 92.88 200 PRO A CA 1
ATOM 1566 C C . PRO A 1 200 ? 11.025 -10.560 0.797 1.00 92.88 200 PRO A C 1
ATOM 1568 O O . PRO A 1 200 ? 10.257 -10.023 -0.007 1.00 92.88 200 PRO A O 1
ATOM 1571 N N . SER A 1 201 ? 10.657 -10.815 2.057 1.00 94.25 201 SER A N 1
ATOM 1572 C CA . SER A 1 201 ? 9.257 -10.678 2.491 1.00 94.25 201 SER A CA 1
ATOM 1573 C C . SER A 1 201 ? 8.727 -9.258 2.309 1.00 94.25 201 SER A C 1
ATOM 1575 O O . SER A 1 201 ? 7.564 -9.084 1.959 1.00 94.25 201 SER A O 1
ATOM 1577 N N . LYS A 1 202 ? 9.584 -8.237 2.440 1.00 91.62 202 LYS A N 1
ATOM 1578 C CA . LYS A 1 202 ? 9.205 -6.835 2.213 1.00 91.62 202 LYS A CA 1
ATOM 1579 C C . LYS A 1 202 ? 8.820 -6.513 0.767 1.00 91.62 202 LYS A C 1
ATOM 1581 O O . LYS A 1 202 ? 7.932 -5.691 0.545 1.00 91.62 202 LYS A O 1
ATOM 1586 N N . ALA A 1 203 ? 9.459 -7.148 -0.210 1.00 94.19 203 ALA A N 1
ATOM 1587 C CA . ALA A 1 203 ? 9.039 -7.031 -1.601 1.00 94.19 203 ALA A CA 1
ATOM 1588 C C . ALA A 1 203 ? 7.780 -7.871 -1.843 1.00 94.19 203 ALA A C 1
ATOM 1590 O O . ALA A 1 203 ? 6.812 -7.369 -2.408 1.00 94.19 203 ALA A O 1
ATOM 1591 N N . LEU A 1 204 ? 7.753 -9.102 -1.320 1.00 96.75 204 LEU A N 1
ATOM 1592 C CA . LEU A 1 204 ? 6.635 -10.030 -1.480 1.00 96.75 204 LEU A CA 1
ATOM 1593 C C . LEU A 1 204 ? 5.300 -9.435 -1.001 1.00 96.75 204 LEU A C 1
ATOM 1595 O O . LEU A 1 204 ? 4.311 -9.521 -1.718 1.00 96.75 204 LEU A O 1
ATOM 1599 N N . VAL A 1 205 ? 5.264 -8.775 0.162 1.00 97.44 205 VAL A N 1
ATOM 1600 C CA . VAL A 1 205 ? 4.037 -8.132 0.675 1.00 97.44 205 VAL A CA 1
ATOM 1601 C C . VAL A 1 205 ? 3.558 -6.972 -0.200 1.00 97.44 205 VAL A C 1
ATOM 1603 O O . VAL A 1 205 ? 2.353 -6.772 -0.325 1.00 97.44 205 VAL A O 1
ATOM 1606 N N . LYS A 1 206 ? 4.468 -6.214 -0.830 1.00 95.88 206 LYS A N 1
ATOM 1607 C CA . LYS A 1 206 ? 4.108 -5.110 -1.738 1.00 95.88 206 LYS A CA 1
ATOM 1608 C C . LYS A 1 206 ? 3.567 -5.648 -3.060 1.00 95.88 206 LYS A C 1
ATOM 1610 O O . LYS A 1 206 ? 2.560 -5.141 -3.550 1.00 95.88 206 LYS A O 1
ATOM 1615 N N . VAL A 1 207 ? 4.184 -6.706 -3.590 1.00 97.62 207 VAL A N 1
ATOM 1616 C CA . VAL A 1 207 ? 3.666 -7.445 -4.750 1.00 97.62 207 VAL A CA 1
ATOM 1617 C C . VAL A 1 207 ? 2.275 -7.987 -4.425 1.00 97.62 207 VAL A C 1
ATOM 1619 O O . VAL A 1 207 ? 1.325 -7.684 -5.137 1.00 97.62 207 VAL A O 1
ATOM 1622 N N . ALA A 1 208 ? 2.117 -8.688 -3.299 1.00 98.06 208 ALA A N 1
ATOM 1623 C CA . ALA A 1 208 ? 0.836 -9.247 -2.873 1.00 98.06 208 ALA A CA 1
ATOM 1624 C C . ALA A 1 208 ? -0.256 -8.174 -2.732 1.00 98.06 208 ALA A C 1
ATOM 1626 O O . ALA A 1 208 ? -1.390 -8.357 -3.180 1.00 98.06 208 ALA A O 1
ATOM 1627 N N . TYR A 1 209 ? 0.099 -7.035 -2.137 1.00 97.62 209 TYR A N 1
ATOM 1628 C CA . TYR A 1 209 ? -0.798 -5.899 -1.971 1.00 97.62 209 TYR A CA 1
ATOM 1629 C C . TYR A 1 209 ? -1.215 -5.273 -3.307 1.00 97.62 209 TYR A C 1
ATOM 1631 O O . TYR A 1 209 ? -2.364 -4.863 -3.458 1.00 97.62 209 TYR A O 1
ATOM 1639 N N . THR A 1 210 ? -0.311 -5.232 -4.284 1.00 97.06 210 THR A N 1
ATOM 1640 C CA . THR A 1 210 ? -0.617 -4.783 -5.650 1.00 97.06 210 THR A CA 1
ATOM 1641 C C . THR A 1 210 ? -1.549 -5.774 -6.343 1.00 97.06 210 THR A C 1
ATOM 1643 O O . THR A 1 210 ? -2.544 -5.373 -6.943 1.00 97.06 210 THR A O 1
ATOM 1646 N N . LEU A 1 211 ? -1.287 -7.075 -6.167 1.00 96.75 211 LEU A N 1
ATOM 1647 C CA . LEU A 1 211 ? -2.042 -8.166 -6.783 1.00 96.75 211 LEU A CA 1
ATOM 1648 C C . LEU A 1 211 ? -3.457 -8.379 -6.207 1.00 96.75 211 LEU A C 1
ATOM 1650 O O . LEU A 1 211 ? -4.181 -9.279 -6.630 1.00 96.75 211 LEU A O 1
ATOM 1654 N N . ARG A 1 212 ? -3.882 -7.583 -5.218 1.00 95.44 212 ARG A N 1
ATOM 1655 C CA . ARG A 1 212 ? -5.248 -7.689 -4.680 1.00 95.44 212 ARG A CA 1
ATOM 1656 C C . ARG A 1 212 ? -6.302 -7.185 -5.668 1.00 95.44 212 ARG A C 1
ATOM 1658 O O . ARG A 1 212 ? -7.432 -7.658 -5.647 1.00 95.44 212 ARG A O 1
ATOM 1665 N N . ARG A 1 213 ? -5.938 -6.211 -6.510 1.00 93.19 213 ARG A N 1
ATOM 1666 C CA . ARG A 1 213 ? -6.833 -5.575 -7.483 1.00 93.19 213 ARG A CA 1
ATOM 1667 C C . ARG A 1 213 ? -6.768 -6.339 -8.803 1.00 93.19 213 ARG A C 1
ATOM 1669 O O . ARG A 1 213 ? -5.687 -6.367 -9.375 1.00 93.19 213 ARG A O 1
ATOM 1676 N N . PRO A 1 214 ? -7.875 -6.913 -9.300 1.00 87.81 214 PRO A N 1
ATOM 1677 C CA . PRO A 1 214 ? -7.847 -7.803 -10.457 1.00 87.81 214 PRO A CA 1
ATOM 1678 C C . PRO A 1 214 ? -7.272 -7.122 -11.704 1.00 87.81 214 PRO A C 1
ATOM 1680 O O . PRO A 1 214 ? -7.407 -5.914 -11.890 1.00 87.81 214 PRO A O 1
ATOM 1683 N N . SER A 1 215 ? -6.652 -7.924 -12.565 1.00 90.38 215 SER A N 1
ATOM 1684 C CA . SER A 1 215 ? -6.154 -7.515 -13.875 1.00 90.38 215 SER A CA 1
ATOM 1685 C C . SER A 1 215 ? -6.367 -8.653 -14.869 1.00 90.38 215 SER A C 1
ATOM 1687 O O . SER A 1 215 ? -6.346 -9.822 -14.489 1.00 90.38 215 SER A O 1
ATOM 1689 N N . GLU A 1 216 ? -6.556 -8.302 -16.138 1.00 90.38 216 GLU A N 1
ATOM 1690 C CA . GLU A 1 216 ? -6.749 -9.250 -17.240 1.00 90.38 216 GLU A CA 1
ATOM 1691 C C . GLU A 1 216 ? -5.422 -9.724 -17.861 1.00 90.38 216 GLU A C 1
ATOM 1693 O O . GLU A 1 216 ? -5.427 -10.452 -18.853 1.00 90.38 216 GLU A O 1
ATOM 1698 N N . GLN A 1 217 ? -4.268 -9.323 -17.306 1.00 93.44 217 GLN A N 1
ATOM 1699 C CA . GLN A 1 217 ? -2.976 -9.764 -17.835 1.00 93.44 217 GLN A CA 1
ATOM 1700 C C . GLN A 1 217 ? -2.827 -11.301 -17.744 1.00 93.44 217 GLN A C 1
ATOM 1702 O O . GLN A 1 217 ? -3.167 -11.899 -16.718 1.00 93.44 217 GLN A O 1
ATOM 1707 N N . PRO A 1 218 ? -2.275 -11.961 -18.780 1.00 94.31 218 PRO A N 1
ATOM 1708 C CA . PRO A 1 218 ? -2.002 -13.396 -18.741 1.00 94.31 218 PRO A CA 1
ATOM 1709 C C . PRO A 1 218 ? -1.081 -13.774 -17.575 1.00 94.31 218 PRO A C 1
ATOM 1711 O O . PRO A 1 218 ? -0.106 -13.075 -17.312 1.00 94.31 218 PRO A O 1
ATOM 1714 N N . GLY A 1 219 ? -1.374 -14.883 -16.891 1.00 93.31 219 GLY A N 1
ATOM 1715 C CA . GLY A 1 219 ? -0.582 -15.363 -15.750 1.00 93.31 219 GLY A CA 1
ATOM 1716 C C . GLY A 1 219 ? -0.883 -14.657 -14.422 1.00 93.31 219 GLY A C 1
ATOM 1717 O O . GLY A 1 219 ? -0.345 -15.039 -13.385 1.00 93.31 219 GLY A O 1
ATOM 1718 N N . TYR A 1 220 ? -1.745 -13.633 -14.419 1.00 95.50 220 TYR A N 1
ATOM 1719 C CA . TYR A 1 220 ? -2.005 -12.827 -13.227 1.00 95.50 220 TYR A CA 1
ATOM 1720 C C . TYR A 1 220 ? -2.565 -13.653 -12.062 1.00 95.50 220 TYR A C 1
ATOM 1722 O O . TYR A 1 220 ? -2.115 -13.517 -10.922 1.00 95.50 220 TYR A O 1
ATOM 1730 N N . SER A 1 221 ? -3.544 -14.516 -12.341 1.00 95.50 221 SER A N 1
ATOM 1731 C CA . SER A 1 221 ? -4.204 -15.350 -11.330 1.00 95.50 221 SER A CA 1
ATOM 1732 C C . SER A 1 221 ? -3.240 -16.373 -10.730 1.00 95.50 221 SER A C 1
ATOM 1734 O O . SER A 1 221 ? -3.222 -16.570 -9.515 1.00 95.50 221 SER A O 1
ATOM 1736 N N . GLU A 1 222 ? -2.399 -16.978 -11.568 1.00 95.88 222 GLU A N 1
ATOM 1737 C CA . GLU A 1 222 ? -1.372 -17.941 -11.182 1.00 95.88 222 GLU A CA 1
ATOM 1738 C C . GLU A 1 222 ? -0.302 -17.287 -10.303 1.00 95.88 222 GLU A C 1
ATOM 1740 O O . GLU A 1 222 ? 0.016 -17.801 -9.226 1.00 95.88 222 GLU A O 1
ATOM 1745 N N . THR A 1 223 ? 0.212 -16.121 -10.709 1.00 97.06 223 THR A N 1
ATOM 1746 C CA . THR A 1 223 ? 1.179 -15.358 -9.912 1.00 97.06 223 THR A CA 1
ATOM 1747 C C . THR A 1 223 ? 0.564 -14.891 -8.594 1.00 97.06 223 THR A C 1
ATOM 1749 O O . THR A 1 223 ? 1.218 -14.990 -7.555 1.00 97.06 223 THR A O 1
ATOM 1752 N N . ARG A 1 224 ? -0.695 -14.426 -8.589 1.00 97.19 224 ARG A N 1
ATOM 1753 C CA . ARG A 1 224 ? -1.407 -14.026 -7.362 1.00 97.19 224 ARG A CA 1
ATOM 1754 C C . ARG A 1 224 ? -1.495 -15.179 -6.370 1.00 97.19 224 ARG A C 1
ATOM 1756 O O . ARG A 1 224 ? -1.121 -15.000 -5.212 1.00 97.19 224 ARG A O 1
ATOM 1763 N N . GLU A 1 225 ? -1.932 -16.350 -6.820 1.00 96.69 225 GLU A N 1
ATOM 1764 C CA . GLU A 1 225 ? -2.045 -17.539 -5.974 1.00 96.69 225 GLU A CA 1
ATOM 1765 C C . GLU A 1 225 ? -0.678 -17.970 -5.421 1.00 96.69 225 GLU A C 1
ATOM 1767 O O . GLU A 1 225 ? -0.518 -18.194 -4.220 1.00 96.69 225 GLU A O 1
ATOM 1772 N N . LEU A 1 226 ? 0.347 -18.004 -6.275 1.00 97.31 226 LEU A N 1
ATOM 1773 C CA . LEU A 1 226 ? 1.714 -18.351 -5.892 1.00 97.31 226 LEU A CA 1
ATOM 1774 C C . LEU A 1 226 ? 2.294 -17.380 -4.848 1.00 97.31 226 LEU A C 1
ATOM 1776 O O . LEU A 1 226 ? 2.860 -17.824 -3.843 1.00 97.31 226 LEU A O 1
ATOM 1780 N N . VAL A 1 227 ? 2.118 -16.070 -5.047 1.00 98.12 227 VAL A N 1
ATOM 1781 C CA . VAL A 1 227 ? 2.551 -15.023 -4.109 1.00 98.12 227 VAL A CA 1
ATOM 1782 C C . VAL A 1 227 ? 1.803 -15.138 -2.781 1.00 98.12 227 VAL A C 1
ATOM 1784 O O . VAL A 1 227 ? 2.421 -15.028 -1.721 1.00 98.12 227 VAL A O 1
ATOM 1787 N N . TYR A 1 228 ? 0.489 -15.368 -2.808 1.00 98.06 228 TYR A N 1
ATOM 1788 C CA . TYR A 1 228 ? -0.336 -15.415 -1.599 1.00 98.06 228 TYR A CA 1
ATOM 1789 C C . TYR A 1 228 ? -0.054 -16.662 -0.768 1.00 98.06 228 TYR A C 1
ATOM 1791 O O . TYR A 1 228 ? 0.085 -16.565 0.454 1.00 98.06 228 TYR A O 1
ATOM 1799 N N . ARG A 1 229 ? 0.117 -17.817 -1.417 1.00 97.81 229 ARG A N 1
ATOM 1800 C CA . ARG A 1 229 ? 0.518 -19.054 -0.746 1.00 97.81 229 ARG A CA 1
ATOM 1801 C C . ARG A 1 229 ? 1.876 -18.906 -0.067 1.00 97.81 229 ARG A C 1
ATOM 1803 O O . ARG A 1 229 ? 2.016 -19.274 1.098 1.00 97.81 229 ARG A O 1
ATOM 1810 N N . GLU A 1 230 ? 2.858 -18.338 -0.768 1.00 97.94 230 GLU A N 1
ATOM 1811 C CA . GLU A 1 230 ? 4.174 -18.076 -0.179 1.00 97.94 230 GLU A CA 1
ATOM 1812 C C . GLU A 1 230 ? 4.074 -17.088 0.989 1.00 97.94 230 GLU A C 1
ATOM 1814 O O . GLU A 1 230 ? 4.683 -17.296 2.039 1.00 97.94 230 GLU A O 1
ATOM 1819 N N . LEU A 1 231 ? 3.274 -16.029 0.843 1.00 97.81 231 LEU A N 1
ATOM 1820 C CA . LEU A 1 231 ? 3.075 -15.044 1.896 1.00 97.81 231 LEU A CA 1
ATOM 1821 C C . LEU A 1 231 ? 2.492 -15.688 3.160 1.00 97.81 231 LEU A C 1
ATOM 1823 O O . LEU A 1 231 ? 3.011 -15.457 4.250 1.00 97.81 231 LEU A O 1
ATOM 1827 N N . ILE A 1 232 ? 1.455 -16.517 3.028 1.00 97.50 232 ILE A N 1
ATOM 1828 C CA . ILE A 1 232 ? 0.835 -17.225 4.157 1.00 97.50 232 ILE A CA 1
ATOM 1829 C C . ILE A 1 232 ? 1.836 -18.175 4.821 1.00 97.50 232 ILE A C 1
ATOM 1831 O O . ILE A 1 232 ? 1.930 -18.194 6.046 1.00 97.50 232 ILE A O 1
ATOM 1835 N N . ASN A 1 233 ? 2.634 -18.900 4.033 1.00 97.31 233 ASN A N 1
ATOM 1836 C CA . ASN A 1 233 ? 3.651 -19.822 4.543 1.00 97.31 233 ASN A CA 1
ATOM 1837 C C . ASN A 1 233 ? 4.733 -19.123 5.394 1.00 97.31 233 ASN A C 1
ATOM 1839 O O . ASN A 1 233 ? 5.316 -19.730 6.288 1.00 97.31 233 ASN A O 1
ATOM 1843 N N . ARG A 1 234 ? 4.994 -17.832 5.151 1.00 97.31 234 ARG A N 1
ATOM 1844 C CA . ARG A 1 234 ? 5.978 -17.035 5.910 1.00 97.31 234 ARG A CA 1
ATOM 1845 C C . ARG A 1 234 ? 5.425 -16.373 7.169 1.00 97.31 234 ARG A C 1
ATOM 1847 O O . ARG A 1 234 ? 6.169 -15.677 7.866 1.00 97.31 234 ARG A O 1
ATOM 1854 N N . ALA A 1 235 ? 4.137 -16.536 7.455 1.00 97.31 235 ALA A N 1
ATOM 1855 C CA . ALA A 1 235 ? 3.533 -15.942 8.633 1.00 97.31 235 ALA A CA 1
ATOM 1856 C C . ALA A 1 235 ? 4.154 -16.526 9.913 1.00 97.31 235 ALA A C 1
ATOM 1858 O O . ALA A 1 235 ? 4.253 -17.735 10.098 1.00 97.31 235 ALA A O 1
ATOM 1859 N N . SER A 1 236 ? 4.567 -15.648 10.822 1.00 97.31 236 SER A N 1
ATOM 1860 C CA . SER A 1 236 ? 4.933 -16.014 12.187 1.00 97.31 236 SER A CA 1
ATOM 1861 C C . SER A 1 236 ? 3.698 -15.962 13.073 1.00 97.31 236 SER A C 1
ATOM 1863 O O . SER A 1 236 ? 2.920 -15.011 12.985 1.00 97.31 236 SER A O 1
ATOM 1865 N N . GLU A 1 237 ? 3.554 -16.942 13.962 1.00 96.69 237 GLU A N 1
ATOM 1866 C CA . GLU A 1 237 ? 2.432 -17.018 14.895 1.00 96.69 237 GLU A CA 1
ATOM 1867 C C . GLU A 1 237 ? 2.875 -17.182 16.342 1.00 96.69 237 GLU A C 1
ATOM 1869 O O . GLU A 1 237 ? 3.947 -17.714 16.645 1.00 96.69 237 GLU A O 1
ATOM 1874 N N . ARG A 1 238 ? 2.033 -16.698 17.254 1.00 96.25 238 ARG A N 1
ATOM 1875 C CA . ARG A 1 238 ? 2.194 -16.899 18.692 1.00 96.25 238 ARG A CA 1
ATOM 1876 C C . ARG A 1 238 ? 0.854 -16.794 19.398 1.00 96.25 238 ARG A C 1
ATOM 1878 O O . ARG A 1 238 ? 0.140 -15.813 19.202 1.00 96.25 238 ARG A O 1
ATOM 1885 N N . ASP A 1 239 ? 0.571 -17.719 20.303 1.00 94.69 239 ASP A N 1
ATOM 1886 C CA . ASP A 1 239 ? -0.591 -17.601 21.178 1.00 94.69 239 ASP A CA 1
ATOM 1887 C C . ASP A 1 239 ? -0.399 -16.561 22.287 1.00 94.69 239 ASP A C 1
ATOM 1889 O O . ASP A 1 239 ? 0.692 -16.338 22.815 1.00 94.69 239 ASP A O 1
ATOM 1893 N N . SER A 1 240 ? -1.495 -15.891 22.625 1.00 91.31 240 SER A N 1
ATOM 1894 C CA . SER A 1 240 ? -1.584 -14.892 23.686 1.00 91.31 240 SER A CA 1
ATOM 1895 C C . SER A 1 240 ? -2.898 -15.079 24.437 1.00 91.31 240 SER A C 1
ATOM 1897 O O . SER A 1 240 ? -3.850 -15.647 23.905 1.00 91.31 240 SER A O 1
ATOM 1899 N N . LEU A 1 241 ? -2.987 -14.536 25.654 1.00 86.44 241 LEU A N 1
ATOM 1900 C CA . LEU A 1 241 ? -4.214 -14.531 26.462 1.00 86.44 241 LEU A CA 1
ATOM 1901 C C . LEU A 1 241 ? -5.414 -13.913 25.723 1.00 86.44 241 LEU A C 1
ATOM 1903 O O . LEU A 1 241 ? -6.558 -14.232 26.021 1.00 86.44 241 LEU A O 1
ATOM 1907 N N . ARG A 1 242 ? -5.160 -13.027 24.750 1.00 83.19 242 ARG A N 1
ATOM 1908 C CA . ARG A 1 242 ? -6.196 -12.381 23.923 1.00 83.19 242 ARG A CA 1
ATOM 1909 C C . ARG A 1 242 ? -6.491 -13.131 22.615 1.00 83.19 242 ARG A C 1
ATOM 1911 O O . ARG A 1 242 ? -7.261 -12.626 21.798 1.00 83.19 242 ARG A O 1
ATOM 1918 N N . GLY A 1 243 ? -5.889 -14.304 22.413 1.00 90.50 243 GLY A N 1
ATOM 1919 C CA . GLY A 1 243 ? -5.927 -15.118 21.195 1.00 90.50 243 GLY A CA 1
ATOM 1920 C C . GLY A 1 243 ? -4.644 -15.024 20.362 1.00 90.50 243 GLY A C 1
ATOM 1921 O O . GLY A 1 243 ? -3.760 -14.218 20.649 1.00 90.50 243 GLY A O 1
ATOM 1922 N N . THR A 1 244 ? -4.555 -15.835 19.308 1.00 95.12 244 THR A N 1
ATOM 1923 C CA . THR A 1 244 ? -3.375 -15.950 18.435 1.00 95.12 244 THR A CA 1
ATOM 1924 C C . THR A 1 244 ? -2.983 -14.618 17.789 1.00 95.12 244 THR A C 1
ATOM 1926 O O . THR A 1 244 ? -3.829 -13.837 17.352 1.00 95.12 244 THR A O 1
ATOM 1929 N N . LEU A 1 245 ? -1.687 -14.346 17.735 1.00 96.38 245 LEU A N 1
ATOM 1930 C CA . LEU A 1 245 ? -1.069 -13.209 17.066 1.00 96.38 245 LEU A CA 1
ATOM 1931 C C . LEU A 1 245 ? -0.376 -13.705 15.800 1.00 96.38 245 LEU A C 1
ATOM 1933 O O . LEU A 1 245 ? 0.293 -14.735 15.855 1.00 96.38 245 LEU A O 1
ATOM 1937 N N . ARG A 1 246 ? -0.488 -12.958 14.698 1.00 97.56 246 ARG A N 1
ATOM 1938 C CA . ARG A 1 246 ? 0.156 -13.291 13.418 1.00 97.56 246 ARG A CA 1
ATOM 1939 C C . ARG A 1 246 ? 0.883 -12.080 12.832 1.00 97.56 246 ARG A C 1
ATOM 1941 O O . ARG A 1 246 ? 0.310 -10.996 12.799 1.00 97.56 246 ARG A O 1
ATOM 1948 N N . TRP A 1 247 ? 2.124 -12.254 12.373 1.00 97.94 247 TRP A N 1
ATOM 1949 C CA . TRP A 1 247 ? 2.940 -11.174 11.794 1.00 97.94 247 TRP A CA 1
ATOM 1950 C C . TRP A 1 247 ? 3.985 -11.683 10.797 1.00 97.94 247 TRP A C 1
ATOM 1952 O O . TRP A 1 247 ? 4.236 -12.881 10.710 1.00 97.94 247 TRP A O 1
ATOM 1962 N N . TRP A 1 248 ? 4.631 -10.768 10.070 1.00 97.81 248 TRP A N 1
ATOM 1963 C CA . TRP A 1 248 ? 5.673 -11.088 9.089 1.00 97.81 248 TRP A CA 1
ATOM 1964 C C . TRP A 1 248 ? 7.036 -10.519 9.488 1.00 97.81 248 TRP A C 1
ATOM 1966 O O . TRP A 1 248 ? 7.154 -9.376 9.935 1.00 97.81 248 TRP A O 1
ATOM 1976 N N . GLN A 1 249 ? 8.081 -11.332 9.324 1.00 95.12 249 GLN A N 1
ATOM 1977 C CA . GLN A 1 249 ? 9.483 -10.956 9.520 1.00 95.12 249 GLN A CA 1
ATOM 1978 C C . GLN A 1 249 ? 10.394 -11.891 8.711 1.00 95.12 249 GLN A C 1
ATOM 1980 O O . GLN A 1 249 ? 10.104 -13.077 8.609 1.00 95.12 249 GLN A O 1
ATOM 1985 N N . ASP A 1 250 ? 11.518 -11.389 8.194 1.00 89.06 250 ASP A N 1
ATOM 1986 C CA . ASP A 1 250 ? 12.497 -12.236 7.492 1.00 89.06 250 ASP A CA 1
ATOM 1987 C C . ASP A 1 250 ? 13.396 -12.999 8.472 1.00 89.06 250 ASP A C 1
ATOM 1989 O O . ASP A 1 250 ? 13.778 -14.142 8.241 1.00 89.06 250 ASP A O 1
ATOM 1993 N N . ASN A 1 251 ? 13.775 -12.361 9.581 1.00 90.31 251 ASN A N 1
ATOM 1994 C CA . ASN A 1 251 ? 14.621 -12.967 10.602 1.00 90.31 251 ASN A CA 1
ATOM 1995 C C . ASN A 1 251 ? 14.492 -12.226 11.944 1.00 90.31 251 ASN A C 1
ATOM 1997 O O . ASN A 1 251 ? 13.769 -11.239 12.089 1.00 90.31 251 ASN A O 1
ATOM 2001 N N . LYS A 1 252 ? 15.226 -12.690 12.962 1.00 87.00 252 LYS A N 1
ATOM 2002 C CA . LYS A 1 252 ? 15.206 -12.082 14.303 1.00 87.00 252 LYS A CA 1
ATOM 2003 C C . LYS A 1 252 ? 15.730 -10.637 14.337 1.00 87.00 252 LYS A C 1
ATOM 2005 O O . LYS A 1 252 ? 15.374 -9.910 15.257 1.00 87.00 252 LYS A O 1
ATOM 2010 N N . ARG A 1 253 ? 16.549 -10.225 13.360 1.00 87.88 253 ARG A N 1
ATOM 2011 C CA . ARG A 1 253 ? 17.135 -8.876 13.251 1.00 87.88 253 ARG A CA 1
ATOM 2012 C C . ARG A 1 253 ? 16.265 -7.898 12.460 1.00 87.88 253 ARG A C 1
ATOM 2014 O O . ARG A 1 253 ? 16.605 -6.721 12.408 1.00 87.88 253 ARG A O 1
ATOM 2021 N N . THR A 1 254 ? 15.164 -8.349 11.852 1.00 89.69 254 THR A N 1
ATOM 2022 C CA . THR A 1 254 ? 14.205 -7.458 11.187 1.00 89.69 254 THR A CA 1
ATOM 2023 C C . THR A 1 254 ? 13.778 -6.352 12.157 1.00 89.69 254 THR A C 1
ATOM 2025 O O . THR A 1 254 ? 13.367 -6.642 13.284 1.00 89.69 254 THR A O 1
ATOM 2028 N N . SER A 1 255 ? 13.881 -5.089 11.732 1.00 92.38 255 SER A N 1
ATOM 2029 C CA . SER A 1 255 ? 13.537 -3.947 12.584 1.00 92.38 255 SER A CA 1
ATOM 2030 C C . SER A 1 255 ? 12.041 -3.939 12.931 1.00 92.38 255 SER A C 1
ATOM 2032 O O . SER A 1 255 ? 11.230 -4.371 12.106 1.00 92.38 255 SER A O 1
ATOM 2034 N N . PRO A 1 256 ? 11.640 -3.432 14.113 1.00 93.00 256 PRO A N 1
ATOM 2035 C CA . PRO A 1 256 ? 10.227 -3.326 14.482 1.00 93.00 256 PRO A CA 1
ATOM 2036 C C . PRO A 1 256 ? 9.382 -2.590 13.433 1.00 93.00 256 PRO A C 1
ATOM 2038 O O . PRO A 1 256 ? 8.337 -3.101 13.037 1.00 93.00 256 PRO A O 1
ATOM 2041 N N . ALA A 1 257 ? 9.893 -1.478 12.888 1.00 91.00 257 ALA A N 1
ATOM 2042 C CA . ALA A 1 257 ? 9.236 -0.728 11.816 1.00 91.00 257 ALA A CA 1
ATOM 2043 C C . ALA A 1 257 ? 8.951 -1.596 10.579 1.00 91.00 257 ALA A C 1
ATOM 2045 O O . ALA A 1 257 ? 7.835 -1.616 10.068 1.00 91.00 257 ALA A O 1
ATOM 2046 N N . SER A 1 258 ? 9.931 -2.391 10.133 1.00 92.06 258 SER A N 1
ATOM 2047 C CA . SER A 1 258 ? 9.739 -3.273 8.974 1.00 92.06 258 SER A CA 1
ATOM 2048 C C . SER A 1 258 ? 8.730 -4.385 9.257 1.00 92.06 258 SER A C 1
ATOM 2050 O O . SER A 1 258 ? 7.968 -4.744 8.364 1.00 92.06 258 SER A O 1
ATOM 2052 N N . LYS A 1 259 ? 8.685 -4.925 10.485 1.00 96.00 259 LYS A N 1
ATOM 2053 C CA . LYS A 1 259 ? 7.671 -5.926 10.866 1.00 96.00 259 LYS A CA 1
ATOM 2054 C C . LYS A 1 259 ? 6.265 -5.345 10.787 1.00 96.00 259 LYS A C 1
ATOM 2056 O O . LYS A 1 259 ? 5.377 -6.000 10.248 1.00 96.00 259 LYS A O 1
ATOM 2061 N N . VAL A 1 260 ? 6.071 -4.129 11.300 1.00 96.44 260 VAL A N 1
ATOM 2062 C CA . VAL A 1 260 ? 4.784 -3.424 11.238 1.00 96.44 260 VAL A CA 1
ATOM 2063 C C . VAL A 1 260 ? 4.395 -3.152 9.789 1.00 96.44 260 VAL A C 1
ATOM 2065 O O . VAL A 1 260 ? 3.297 -3.532 9.387 1.00 96.44 260 VAL A O 1
ATOM 2068 N N . GLU A 1 261 ? 5.307 -2.593 8.987 1.00 94.31 261 GLU A N 1
ATOM 2069 C CA . GLU A 1 261 ? 5.064 -2.318 7.567 1.00 94.31 261 GLU A CA 1
ATOM 2070 C C . GLU A 1 261 ? 4.649 -3.594 6.819 1.00 94.31 261 GLU A C 1
ATOM 2072 O O . GLU A 1 261 ? 3.595 -3.626 6.184 1.00 94.31 261 GLU A O 1
ATOM 2077 N N . MET A 1 262 ? 5.434 -4.672 6.935 1.00 96.75 262 MET A N 1
ATOM 2078 C CA . MET A 1 262 ? 5.144 -5.934 6.251 1.00 96.75 262 MET A CA 1
ATOM 2079 C C . MET A 1 262 ? 3.819 -6.544 6.690 1.00 96.75 262 MET A C 1
ATOM 2081 O O . MET A 1 262 ? 3.043 -6.999 5.855 1.00 96.75 262 MET A O 1
ATOM 2085 N N . THR A 1 263 ? 3.542 -6.529 7.991 1.00 98.25 263 THR A N 1
ATOM 2086 C CA . THR A 1 263 ? 2.323 -7.121 8.546 1.00 98.25 263 THR A CA 1
ATOM 2087 C C . THR A 1 263 ? 1.074 -6.345 8.130 1.00 98.25 263 THR A C 1
ATOM 2089 O O . THR A 1 263 ? 0.050 -6.951 7.821 1.00 98.25 263 THR A O 1
ATOM 2092 N N . ALA A 1 264 ? 1.158 -5.016 8.052 1.00 97.56 264 ALA A N 1
ATOM 2093 C CA . ALA A 1 264 ? 0.069 -4.176 7.569 1.00 97.56 264 ALA A CA 1
ATOM 2094 C C . ALA A 1 264 ? -0.211 -4.386 6.071 1.00 97.56 264 ALA A C 1
ATOM 2096 O O . ALA A 1 26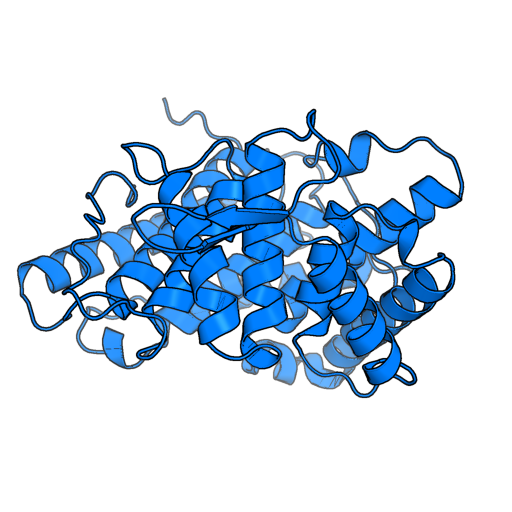4 ? -1.371 -4.550 5.690 1.00 97.56 264 ALA A O 1
ATOM 2097 N N . TYR A 1 265 ? 0.829 -4.457 5.226 1.00 97.75 265 TYR A N 1
ATOM 2098 C CA . TYR A 1 265 ? 0.656 -4.814 3.811 1.00 97.75 265 TYR A CA 1
ATOM 2099 C C . TYR A 1 265 ? 0.085 -6.225 3.644 1.00 97.75 265 TYR A C 1
ATOM 2101 O O . TYR A 1 265 ? -0.823 -6.413 2.840 1.00 97.75 265 TYR A O 1
ATOM 2109 N N . ALA A 1 266 ? 0.570 -7.204 4.416 1.00 98.19 266 ALA A N 1
ATOM 2110 C CA . ALA A 1 266 ? 0.070 -8.575 4.366 1.00 98.19 266 ALA A CA 1
ATOM 2111 C C . ALA A 1 266 ? -1.415 -8.655 4.742 1.00 98.19 266 ALA A C 1
ATOM 2113 O O . ALA A 1 266 ? -2.181 -9.306 4.036 1.00 98.19 266 ALA A O 1
ATOM 2114 N N . TYR A 1 267 ? -1.843 -7.947 5.797 1.00 97.88 267 TYR A N 1
ATOM 2115 C CA . TYR A 1 267 ? -3.263 -7.826 6.130 1.00 97.88 267 TYR A CA 1
ATOM 2116 C C . TYR A 1 267 ? -4.055 -7.283 4.939 1.00 97.88 267 TYR A C 1
ATOM 2118 O O . TYR A 1 267 ? -4.984 -7.947 4.494 1.00 97.88 267 TYR A O 1
ATOM 2126 N N . LEU A 1 268 ? -3.657 -6.121 4.405 1.00 96.56 268 LEU A N 1
ATOM 2127 C CA . LEU A 1 268 ? -4.355 -5.443 3.309 1.00 96.56 268 LEU A CA 1
ATOM 2128 C C . LEU A 1 268 ? -4.398 -6.265 2.010 1.00 96.56 268 LEU A C 1
ATOM 2130 O O . LEU A 1 268 ? -5.335 -6.122 1.232 1.00 96.56 268 LEU A O 1
ATOM 2134 N N . ALA A 1 269 ? -3.386 -7.094 1.753 1.00 97.31 269 ALA A N 1
ATOM 2135 C CA . ALA A 1 269 ? -3.351 -7.991 0.600 1.00 97.31 269 ALA A CA 1
ATOM 2136 C C . ALA A 1 269 ? -4.310 -9.182 0.763 1.00 97.31 269 ALA A C 1
ATOM 2138 O O . ALA A 1 269 ? -4.955 -9.600 -0.194 1.00 97.31 269 ALA A O 1
ATOM 2139 N N . LEU A 1 270 ? -4.405 -9.730 1.977 1.00 96.69 270 LEU A N 1
ATOM 2140 C CA . LEU A 1 270 ? -5.143 -10.961 2.258 1.00 96.69 270 LEU A CA 1
ATOM 2141 C C . LEU A 1 270 ? -6.626 -10.734 2.582 1.00 96.69 270 LEU A C 1
ATOM 2143 O O . LEU A 1 270 ? -7.348 -11.718 2.740 1.00 96.69 270 LEU A O 1
ATOM 2147 N N . THR A 1 271 ? -7.096 -9.485 2.682 1.00 92.75 271 THR A N 1
ATOM 2148 C CA . THR A 1 271 ? -8.463 -9.158 3.133 1.00 92.75 271 THR A CA 1
ATOM 2149 C C . THR A 1 271 ? -9.564 -9.828 2.317 1.00 92.75 271 THR A C 1
ATOM 2151 O O . THR A 1 271 ? -10.556 -10.264 2.890 1.00 92.75 271 THR A O 1
ATOM 2154 N N . GLU A 1 272 ? -9.382 -9.920 1.001 1.00 87.44 272 GLU A N 1
ATOM 2155 C CA . GLU A 1 272 ? -10.347 -10.527 0.074 1.00 87.44 272 GLU A CA 1
ATOM 2156 C C . GLU A 1 272 ? -10.057 -12.011 -0.204 1.00 87.44 272 GLU A C 1
ATOM 2158 O O . GLU A 1 272 ? -10.851 -12.686 -0.851 1.00 87.44 272 GLU A O 1
ATOM 2163 N N . TYR A 1 273 ? -8.923 -12.533 0.273 1.00 92.75 273 TYR A N 1
ATOM 2164 C CA . TYR A 1 273 ? -8.469 -13.897 -0.019 1.00 92.75 273 TYR A CA 1
ATOM 2165 C C . TYR A 1 273 ? -8.635 -14.858 1.160 1.00 92.75 273 TYR A C 1
ATOM 2167 O O . TYR A 1 273 ? -8.900 -16.042 0.972 1.00 92.75 273 TYR A O 1
ATOM 2175 N N . GLN A 1 274 ? -8.463 -14.367 2.387 1.00 91.81 274 GLN A N 1
ATOM 2176 C CA . GLN A 1 274 ? -8.586 -15.168 3.600 1.00 91.81 274 GLN A CA 1
ATOM 2177 C C . GLN A 1 274 ? -9.885 -14.848 4.342 1.00 91.81 274 GLN A C 1
ATOM 2179 O O . GLN A 1 274 ? -10.311 -13.692 4.385 1.00 91.81 274 GLN A O 1
ATOM 2184 N N . PRO A 1 275 ? -10.499 -15.840 5.012 1.00 90.44 275 PRO A N 1
ATOM 2185 C CA . PRO A 1 275 ? -11.645 -15.574 5.861 1.00 90.44 275 PRO A CA 1
ATOM 2186 C C . PRO A 1 275 ? -11.245 -14.684 7.042 1.00 90.44 275 PRO A C 1
ATOM 2188 O O . PRO A 1 275 ? -10.125 -14.732 7.555 1.00 90.44 275 PRO A O 1
ATOM 2191 N N . VAL A 1 276 ? -12.219 -13.932 7.548 1.00 86.56 276 VAL A N 1
ATOM 2192 C CA . VAL A 1 276 ? -12.100 -13.030 8.706 1.00 86.56 276 VAL A CA 1
ATOM 2193 C C . VAL A 1 276 ? -11.363 -13.667 9.896 1.00 86.56 276 VAL A C 1
ATOM 2195 O O . VAL A 1 276 ? -10.563 -13.001 10.554 1.00 86.56 276 VAL A O 1
ATOM 2198 N N . SER A 1 277 ? -11.588 -14.956 10.169 1.00 89.12 277 SER A N 1
ATOM 2199 C CA . SER A 1 277 ? -10.936 -15.694 11.263 1.00 89.12 277 SER A CA 1
ATOM 2200 C C . SER A 1 277 ? -9.407 -15.715 11.160 1.00 89.12 277 SER A C 1
ATOM 2202 O O . SER A 1 277 ? -8.734 -15.646 12.186 1.00 89.12 277 SER A O 1
ATOM 2204 N N . GLN A 1 278 ? -8.863 -15.744 9.943 1.00 92.81 278 GLN A N 1
ATOM 2205 C CA . GLN A 1 278 ? -7.426 -15.752 9.653 1.00 92.81 278 GLN A CA 1
ATOM 2206 C C . GLN A 1 278 ? -6.821 -14.339 9.635 1.00 92.81 278 GLN A C 1
ATOM 2208 O O . GLN A 1 278 ? -5.610 -14.177 9.794 1.00 92.81 278 GLN A O 1
ATOM 2213 N N . LEU A 1 279 ? -7.658 -13.307 9.489 1.00 93.38 279 LEU A N 1
ATOM 2214 C CA . LEU A 1 279 ? -7.248 -11.900 9.468 1.00 93.38 279 LEU A CA 1
ATOM 2215 C C . LEU A 1 279 ? -7.204 -11.272 10.870 1.00 93.38 279 LEU A C 1
ATOM 2217 O O . LEU A 1 279 ? -6.340 -10.441 11.153 1.00 93.38 279 LEU A O 1
ATOM 2221 N N . ARG A 1 280 ? -8.099 -11.689 11.780 1.00 92.38 280 ARG A N 1
ATOM 2222 C CA . ARG A 1 280 ? -8.151 -11.184 13.168 1.00 92.38 280 ARG A CA 1
ATOM 2223 C C . ARG A 1 280 ? -6.811 -11.296 13.921 1.00 92.38 280 ARG A C 1
ATOM 2225 O O . ARG A 1 280 ? -6.454 -10.321 14.584 1.00 92.38 280 ARG A O 1
ATOM 2232 N N . PRO A 1 281 ? -6.043 -12.404 13.833 1.00 95.81 281 PRO A N 1
ATOM 2233 C CA . PRO A 1 281 ? -4.722 -12.506 14.459 1.00 95.81 281 PRO A CA 1
ATOM 2234 C C . PRO A 1 281 ? -3.727 -11.432 14.008 1.00 95.81 281 PRO A C 1
ATOM 2236 O O . PRO A 1 281 ? -2.886 -11.006 14.801 1.00 95.81 281 PRO A O 1
ATOM 2239 N N . ILE A 1 282 ? -3.842 -10.980 12.756 1.00 97.00 282 ILE A N 1
ATOM 2240 C CA . ILE A 1 282 ? -2.958 -9.972 12.166 1.00 97.00 282 ILE A CA 1
ATOM 2241 C C . ILE A 1 282 ? -3.267 -8.593 12.753 1.00 97.00 282 ILE A C 1
ATOM 2243 O O . ILE A 1 282 ? -2.377 -7.908 13.255 1.00 97.00 282 ILE A O 1
ATOM 2247 N N . ILE A 1 283 ? -4.551 -8.219 12.777 1.00 94.25 283 ILE A N 1
ATOM 2248 C CA . ILE A 1 283 ? -5.007 -6.964 13.393 1.00 94.25 283 ILE A CA 1
ATOM 2249 C C . ILE A 1 283 ? -4.692 -6.936 14.885 1.00 94.25 283 ILE A C 1
ATOM 2251 O O . ILE A 1 283 ? -4.186 -5.936 15.392 1.00 94.25 283 ILE A O 1
ATOM 2255 N N . ARG A 1 284 ? -4.921 -8.052 15.586 1.00 93.12 284 ARG A N 1
ATOM 2256 C CA . ARG A 1 284 ? -4.582 -8.174 17.005 1.00 93.12 284 ARG A CA 1
ATOM 2257 C C . ARG A 1 284 ? -3.102 -7.894 17.245 1.00 93.12 284 ARG A C 1
ATOM 2259 O O . ARG A 1 284 ? -2.792 -7.177 18.187 1.00 93.12 284 ARG A O 1
ATOM 2266 N N . TRP A 1 285 ? -2.210 -8.421 16.404 1.00 96.12 285 TRP A N 1
ATOM 2267 C CA . TRP A 1 285 ? -0.779 -8.144 16.517 1.00 96.12 285 TRP A CA 1
ATOM 2268 C C . TRP A 1 285 ? -0.442 -6.679 16.219 1.00 96.12 285 TRP A C 1
ATOM 2270 O O . TRP A 1 285 ? 0.312 -6.082 16.980 1.00 96.12 285 TRP A O 1
ATOM 2280 N N . LEU A 1 286 ? -1.024 -6.067 15.179 1.00 94.50 286 LEU A N 1
ATOM 2281 C CA . LEU A 1 286 ? -0.790 -4.647 14.865 1.00 94.50 286 LEU A CA 1
ATOM 2282 C C . LEU A 1 286 ? -1.171 -3.732 16.035 1.00 94.50 286 LEU A C 1
ATOM 2284 O O . LEU A 1 286 ? -0.405 -2.838 16.387 1.00 94.50 286 LEU A O 1
ATOM 2288 N N . LEU A 1 287 ? -2.300 -4.001 16.693 1.00 91.25 287 LEU A N 1
ATOM 2289 C CA . LEU A 1 287 ? -2.749 -3.235 17.859 1.00 91.25 287 LEU A CA 1
ATOM 2290 C C . LEU A 1 287 ? -1.780 -3.321 19.049 1.00 91.25 287 LEU A C 1
ATOM 2292 O O . LEU A 1 287 ? -1.735 -2.395 19.851 1.00 91.25 287 LEU A O 1
ATOM 2296 N N . THR A 1 288 ? -0.974 -4.385 19.176 1.00 91.38 288 THR A N 1
ATOM 2297 C CA . THR A 1 288 ? 0.049 -4.453 20.237 1.00 91.38 288 THR A CA 1
ATOM 2298 C C . THR A 1 288 ? 1.330 -3.691 19.901 1.00 91.38 288 THR A C 1
ATOM 2300 O O . THR A 1 288 ? 2.207 -3.612 20.754 1.00 91.38 288 THR A O 1
ATOM 2303 N N . GLN A 1 289 ? 1.491 -3.206 18.665 1.00 93.38 289 GLN A N 1
ATOM 2304 C CA . GLN A 1 289 ? 2.679 -2.456 18.234 1.00 93.38 289 GLN A CA 1
ATOM 2305 C C . GLN A 1 289 ? 2.477 -0.934 18.276 1.00 93.38 289 GLN A C 1
ATOM 2307 O O . GLN A 1 289 ? 3.429 -0.191 18.041 1.00 93.38 289 GLN A O 1
ATOM 2312 N N . GLN A 1 290 ? 1.255 -0.465 18.538 1.00 86.38 290 GLN A N 1
ATOM 2313 C CA . GLN A 1 290 ? 0.939 0.959 18.582 1.00 86.38 290 GLN A CA 1
ATOM 2314 C C . GLN A 1 290 ? 1.534 1.607 19.841 1.00 86.38 290 GLN A C 1
ATOM 2316 O O . GLN A 1 290 ? 1.462 1.047 20.936 1.00 86.38 290 GLN A O 1
ATOM 2321 N N . ASN A 1 291 ? 2.135 2.787 19.690 1.00 82.94 291 ASN A N 1
ATOM 2322 C CA . ASN A 1 291 ? 2.654 3.569 20.810 1.00 82.94 291 ASN A CA 1
ATOM 2323 C C . ASN A 1 291 ? 1.545 4.403 21.487 1.00 82.94 291 ASN A C 1
ATOM 2325 O O . ASN A 1 291 ? 0.442 4.543 20.963 1.00 82.94 291 ASN A O 1
ATOM 2329 N N . GLU A 1 292 ? 1.849 5.010 22.637 1.00 74.88 292 GLU A N 1
ATOM 2330 C CA . GLU A 1 292 ? 0.888 5.796 23.438 1.00 74.88 292 GLU A CA 1
ATOM 2331 C C . GLU A 1 292 ? 0.295 7.016 22.709 1.00 74.88 292 GLU A C 1
ATOM 2333 O O . GLU A 1 292 ? -0.727 7.553 23.124 1.00 74.88 292 GLU A O 1
ATOM 2338 N N . ARG A 1 293 ? 0.925 7.469 21.618 1.00 72.12 293 ARG A N 1
ATOM 2339 C CA . ARG A 1 293 ? 0.461 8.595 20.791 1.00 72.12 293 ARG A CA 1
ATOM 2340 C C . ARG A 1 293 ? -0.261 8.132 19.526 1.00 72.12 293 ARG A C 1
ATOM 2342 O O . ARG A 1 293 ? -0.485 8.935 18.629 1.00 72.12 293 ARG A O 1
ATOM 2349 N N . GLY A 1 294 ? -0.559 6.838 19.417 1.00 69.88 294 GLY A N 1
ATOM 2350 C CA . GLY A 1 294 ? -1.272 6.251 18.289 1.00 69.88 294 GLY A CA 1
ATOM 2351 C C . GLY A 1 294 ? -0.444 6.035 17.017 1.00 69.88 294 GLY A C 1
ATOM 2352 O O . GLY A 1 294 ? -0.986 5.553 16.022 1.00 69.88 294 GLY A O 1
ATOM 2353 N N . GLY A 1 295 ? 0.853 6.352 17.043 1.00 77.50 295 GLY A N 1
ATOM 2354 C CA . GLY A 1 295 ? 1.797 6.066 15.962 1.00 77.50 295 GLY A CA 1
ATOM 2355 C C . GLY A 1 295 ? 2.536 4.738 16.151 1.00 77.50 295 GLY A C 1
ATOM 2356 O O . GLY A 1 295 ? 2.287 3.996 17.101 1.00 77.50 295 GLY A O 1
ATOM 2357 N N . PHE A 1 296 ? 3.484 4.460 15.257 1.00 86.44 296 PHE A N 1
ATOM 2358 C CA . PHE A 1 296 ? 4.351 3.278 15.303 1.00 86.44 296 PHE A CA 1
ATOM 2359 C C . PHE A 1 296 ? 5.829 3.707 15.339 1.00 86.44 296 PHE A C 1
ATOM 2361 O O . PHE A 1 296 ? 6.162 4.688 16.010 1.00 86.44 296 PHE A O 1
ATOM 2368 N N . TYR A 1 297 ? 6.733 2.971 14.688 1.00 85.25 297 TYR A N 1
ATOM 2369 C CA . TYR A 1 297 ? 8.179 3.155 14.835 1.00 85.25 297 TYR A CA 1
ATOM 2370 C C . TYR A 1 297 ? 8.780 4.134 13.817 1.00 85.25 297 TYR A C 1
ATOM 2372 O O . TYR A 1 297 ? 9.843 4.698 14.064 1.00 85.25 297 TYR A O 1
ATOM 2380 N N . SER A 1 298 ? 8.130 4.339 12.673 1.00 82.69 298 SER A N 1
ATOM 2381 C CA . SER A 1 298 ? 8.547 5.255 11.608 1.00 82.69 298 SER A CA 1
ATOM 2382 C C . SER A 1 298 ? 7.327 5.912 10.931 1.00 82.69 298 SER A C 1
ATOM 2384 O O . SER A 1 298 ? 6.177 5.628 11.268 1.00 82.69 298 SER A O 1
ATOM 2386 N N . PRO A 1 299 ? 7.520 6.818 9.965 1.00 77.94 299 PRO A N 1
ATOM 2387 C CA . PRO A 1 299 ? 6.402 7.334 9.184 1.00 77.94 299 PRO A CA 1
ATOM 2388 C C . PRO A 1 299 ? 5.731 6.293 8.282 1.00 77.94 299 PRO A C 1
ATOM 2390 O O . PRO A 1 299 ? 4.507 6.243 8.200 1.00 77.94 299 PRO A O 1
ATOM 2393 N N . GLN A 1 300 ? 6.523 5.460 7.600 1.00 80.00 300 GLN A N 1
ATOM 2394 C CA . GLN A 1 300 ? 6.023 4.535 6.578 1.00 80.00 300 GLN A CA 1
ATOM 2395 C C . GLN A 1 300 ? 5.173 3.413 7.172 1.00 80.00 300 GLN A C 1
ATOM 2397 O O . GLN A 1 300 ? 4.062 3.166 6.705 1.00 80.00 300 GLN A O 1
ATOM 2402 N N . ASP A 1 301 ? 5.673 2.766 8.225 1.00 87.25 301 ASP A N 1
ATOM 2403 C CA . ASP A 1 301 ? 4.930 1.739 8.958 1.00 87.25 301 ASP A CA 1
ATOM 2404 C C . ASP A 1 301 ? 3.682 2.325 9.630 1.00 87.25 301 ASP A C 1
ATOM 2406 O O . ASP A 1 301 ? 2.624 1.709 9.553 1.00 87.25 301 ASP A O 1
ATOM 2410 N N . THR A 1 302 ? 3.761 3.540 10.190 1.00 87.25 302 THR A N 1
ATOM 2411 C CA . THR A 1 302 ? 2.592 4.221 10.766 1.00 87.25 302 THR A CA 1
ATOM 2412 C C . THR A 1 302 ? 1.491 4.427 9.733 1.00 87.25 302 THR A C 1
ATOM 2414 O O . THR A 1 302 ? 0.337 4.096 9.993 1.00 87.25 302 THR A O 1
ATOM 2417 N N . VAL A 1 303 ? 1.834 4.936 8.548 1.00 87.31 303 VAL A N 1
ATOM 2418 C CA . VAL A 1 303 ? 0.856 5.196 7.486 1.00 87.31 303 VAL A CA 1
ATOM 2419 C C . VAL A 1 303 ? 0.144 3.916 7.056 1.00 87.31 303 VAL A C 1
ATOM 2421 O O . VAL A 1 303 ? -1.087 3.876 7.037 1.00 87.31 303 VAL A O 1
ATOM 2424 N N . ILE A 1 304 ? 0.896 2.860 6.734 1.00 91.56 304 ILE A N 1
ATOM 2425 C CA . ILE A 1 304 ? 0.281 1.623 6.245 1.00 91.56 304 ILE A CA 1
ATOM 2426 C C . ILE A 1 304 ? -0.459 0.867 7.359 1.00 91.56 304 ILE A C 1
ATOM 2428 O O . ILE A 1 304 ? -1.502 0.269 7.097 1.00 91.56 304 ILE A O 1
ATOM 2432 N N . ALA A 1 305 ? 0.017 0.927 8.607 1.00 92.69 305 ALA A N 1
ATOM 2433 C CA . ALA A 1 305 ? -0.657 0.305 9.741 1.00 92.69 305 ALA A CA 1
ATOM 2434 C C . ALA A 1 305 ? -1.976 1.008 10.072 1.00 92.69 305 ALA A C 1
ATOM 2436 O O . ALA A 1 305 ? -2.985 0.333 10.261 1.00 92.69 305 ALA A O 1
ATOM 2437 N N . LEU A 1 306 ? -2.014 2.346 10.062 1.00 90.56 306 LEU A N 1
ATOM 2438 C CA . LEU A 1 306 ? -3.268 3.089 10.211 1.00 90.56 306 LEU A CA 1
ATOM 2439 C C . LEU A 1 306 ? -4.232 2.789 9.062 1.00 90.56 306 LEU A C 1
ATOM 2441 O O . LEU A 1 306 ? -5.417 2.589 9.311 1.00 90.56 306 LEU A O 1
ATOM 2445 N N . ARG A 1 307 ? -3.736 2.671 7.824 1.00 92.56 307 ARG A N 1
ATOM 2446 C CA . ARG A 1 307 ? -4.557 2.233 6.686 1.00 92.56 307 ARG A CA 1
ATOM 2447 C C . ARG A 1 307 ? -5.169 0.848 6.918 1.00 92.56 307 ARG A C 1
ATOM 2449 O O . ARG A 1 307 ? -6.363 0.667 6.690 1.00 92.56 307 ARG A O 1
ATOM 2456 N N . ALA A 1 308 ? -4.375 -0.113 7.390 1.00 93.75 308 ALA A N 1
ATOM 2457 C CA . ALA A 1 308 ? -4.834 -1.461 7.724 1.00 93.75 308 ALA A CA 1
ATOM 2458 C C . ALA A 1 308 ? -5.883 -1.459 8.849 1.00 93.75 308 ALA A C 1
ATOM 2460 O O . ALA A 1 308 ? -6.926 -2.099 8.722 1.00 93.75 308 ALA A O 1
ATOM 2461 N N . LEU A 1 309 ? -5.644 -0.708 9.925 1.00 91.56 309 LEU A N 1
ATOM 2462 C CA . LEU A 1 309 ? -6.572 -0.594 11.051 1.00 91.56 309 LEU A CA 1
ATOM 2463 C C . LEU A 1 309 ? -7.875 0.113 10.658 1.00 91.56 309 LEU A C 1
ATOM 2465 O O . LEU A 1 309 ? -8.942 -0.332 11.070 1.00 91.56 309 LEU A O 1
ATOM 2469 N N . ALA A 1 310 ? -7.809 1.167 9.839 1.00 89.56 310 ALA A N 1
ATOM 2470 C CA . ALA A 1 310 ? -8.984 1.855 9.302 1.00 89.56 310 ALA A CA 1
ATOM 2471 C C . ALA A 1 310 ? -9.833 0.916 8.442 1.00 89.56 310 ALA A C 1
ATOM 2473 O O . ALA A 1 310 ? -11.046 0.835 8.627 1.00 89.56 310 ALA A O 1
ATOM 2474 N N . HIS A 1 311 ? -9.190 0.141 7.562 1.00 90.81 311 HIS A N 1
ATOM 2475 C CA . HIS A 1 311 ? -9.878 -0.888 6.790 1.00 90.81 311 HIS A CA 1
ATOM 2476 C C . HIS A 1 311 ? -10.531 -1.937 7.703 1.00 90.81 311 HIS A C 1
ATOM 2478 O O . HIS A 1 311 ? -11.681 -2.298 7.488 1.00 90.81 311 HIS A O 1
ATOM 2484 N N . ALA A 1 312 ? -9.836 -2.409 8.743 1.00 89.19 312 ALA A N 1
ATOM 2485 C CA . ALA A 1 312 ? -10.390 -3.385 9.681 1.00 89.19 312 ALA A CA 1
ATOM 2486 C C . ALA A 1 312 ? -11.581 -2.845 10.487 1.00 89.19 312 ALA A C 1
ATOM 2488 O O . ALA A 1 312 ? -12.533 -3.587 10.718 1.00 89.19 312 ALA A O 1
ATOM 2489 N N . ALA A 1 313 ? -11.541 -1.576 10.902 1.00 85.06 313 ALA A N 1
ATOM 2490 C CA . ALA A 1 313 ? -12.629 -0.930 11.634 1.00 85.06 313 ALA A CA 1
ATOM 2491 C C . ALA A 1 313 ? -13.901 -0.797 10.789 1.00 85.06 313 ALA A C 1
ATOM 2493 O O . ALA A 1 313 ? -14.994 -1.008 11.303 1.00 85.06 313 ALA A O 1
ATOM 2494 N N . ALA A 1 314 ? -13.752 -0.539 9.487 1.00 81.88 314 ALA A N 1
ATOM 2495 C CA . ALA A 1 314 ? -14.869 -0.443 8.548 1.00 81.88 314 ALA A CA 1
ATOM 2496 C C . ALA A 1 314 ? -15.549 -1.792 8.250 1.00 81.88 314 ALA A C 1
ATOM 2498 O O . ALA A 1 314 ? -16.563 -1.828 7.559 1.00 81.88 314 ALA A O 1
ATOM 2499 N N . GLN A 1 315 ? -15.000 -2.908 8.740 1.00 78.19 315 GLN A N 1
ATOM 2500 C CA . GLN A 1 315 ? -15.500 -4.255 8.481 1.00 78.19 315 GLN A CA 1
ATOM 2501 C C . GLN A 1 315 ? -16.230 -4.792 9.730 1.00 78.19 315 GLN A C 1
ATOM 2503 O O . GLN A 1 315 ? -15.570 -5.182 10.700 1.00 78.19 315 GLN A O 1
ATOM 2508 N N . PRO A 1 316 ? -17.577 -4.899 9.722 1.00 62.56 316 PRO A N 1
ATOM 2509 C CA . PRO A 1 316 ? -18.381 -5.270 10.900 1.00 62.56 316 PRO A CA 1
ATOM 2510 C C . PRO A 1 316 ? -18.035 -6.635 11.508 1.00 62.56 316 PRO A C 1
ATOM 2512 O O . PRO A 1 316 ? -18.289 -6.896 12.679 1.00 62.56 316 PRO A O 1
ATOM 2515 N N . HIS A 1 317 ? -17.459 -7.538 10.712 1.00 59.19 317 HIS A N 1
ATOM 2516 C CA . HIS A 1 317 ? -17.054 -8.871 11.159 1.00 59.19 317 HIS A CA 1
ATOM 2517 C C . HIS A 1 317 ? -15.613 -8.922 11.683 1.00 59.19 317 HIS A C 1
ATOM 2519 O O . HIS A 1 317 ? -15.212 -9.931 12.264 1.00 59.19 317 HIS A O 1
ATOM 2525 N N . LEU A 1 318 ? -14.815 -7.872 11.483 1.00 56.34 318 LEU A N 1
ATOM 2526 C CA . LEU A 1 318 ? -13.458 -7.740 12.021 1.00 56.34 318 LEU A CA 1
ATOM 2527 C C . LEU A 1 318 ? -13.414 -6.839 13.255 1.00 56.34 318 LEU A C 1
ATOM 2529 O O . LEU A 1 318 ? -12.494 -6.993 14.062 1.00 56.34 318 LEU A O 1
ATOM 2533 N N . SER A 1 319 ? -14.418 -5.977 13.446 1.00 50.75 319 SER A N 1
ATOM 2534 C CA . SER A 1 319 ? -14.623 -5.281 14.708 1.00 50.75 319 SER A CA 1
ATOM 2535 C C . SER A 1 319 ? -14.912 -6.318 15.797 1.00 50.75 319 SER A C 1
ATOM 2537 O O . SER A 1 319 ? -15.893 -7.063 15.797 1.00 50.75 319 SER A O 1
ATOM 2539 N N . THR A 1 320 ? -13.973 -6.471 16.726 1.00 41.97 320 THR A N 1
ATOM 2540 C CA . THR A 1 320 ? -14.219 -7.251 17.936 1.00 41.97 320 THR A CA 1
ATOM 2541 C C . THR A 1 320 ? -15.356 -6.556 18.673 1.00 41.97 320 THR A C 1
ATOM 2543 O O . THR A 1 320 ? -15.163 -5.413 19.058 1.00 41.97 320 THR A O 1
ATOM 2546 N N . GLY A 1 321 ? -16.510 -7.210 18.839 1.00 33.53 321 GLY A N 1
ATOM 2547 C CA . GLY A 1 321 ? -17.767 -6.662 19.375 1.00 33.53 321 GLY A CA 1
ATOM 2548 C C . GLY A 1 321 ? -17.765 -6.121 20.815 1.00 33.53 321 GLY A C 1
ATOM 2549 O O . GLY A 1 321 ? -18.778 -6.205 21.498 1.00 33.53 321 GLY A O 1
ATOM 2550 N N . GLY A 1 322 ? -16.662 -5.560 21.300 1.00 34.75 322 GLY A N 1
ATOM 2551 C CA . GLY A 1 322 ? -16.721 -4.475 22.268 1.00 34.75 322 GLY A CA 1
ATOM 2552 C C . GLY A 1 322 ? -16.778 -3.173 21.484 1.00 34.75 322 GLY A C 1
ATOM 2553 O O . GLY A 1 322 ? -16.055 -3.043 20.499 1.00 34.75 322 GLY A O 1
ATOM 2554 N N . LYS A 1 323 ? -17.611 -2.212 21.905 1.00 34.69 323 LYS A N 1
ATOM 2555 C CA . LYS A 1 323 ? -17.464 -0.813 21.478 1.00 34.69 323 LYS A CA 1
ATOM 2556 C C . LYS A 1 323 ? -15.971 -0.519 21.474 1.00 34.69 323 LYS A C 1
ATOM 2558 O O . LYS A 1 323 ? -15.344 -0.606 22.531 1.00 34.69 323 LYS A O 1
ATOM 2563 N N . ALA A 1 324 ? -15.393 -0.310 20.296 1.00 35.50 324 ALA A N 1
ATOM 2564 C CA . ALA A 1 324 ? -13.984 -0.022 20.190 1.00 35.50 324 ALA A CA 1
ATOM 2565 C C . ALA A 1 324 ? -13.800 1.332 20.870 1.00 35.50 324 ALA A C 1
ATOM 2567 O O . ALA A 1 324 ? -13.923 2.377 20.248 1.00 35.50 324 ALA A O 1
ATOM 2568 N N . HIS A 1 325 ? -13.496 1.325 22.168 1.00 32.88 325 HIS A N 1
ATOM 2569 C CA . HIS A 1 325 ? -12.756 2.397 22.815 1.00 32.88 325 HIS A CA 1
ATOM 2570 C C . HIS A 1 325 ? -11.331 2.353 22.259 1.00 32.88 325 HIS A C 1
ATOM 2572 O O . HIS A 1 325 ? -10.350 2.195 22.978 1.00 32.88 325 HIS A O 1
ATOM 2578 N N . ALA A 1 326 ? -11.212 2.452 20.937 1.00 38.44 326 ALA A N 1
ATOM 2579 C CA . ALA A 1 326 ? -10.054 3.056 20.357 1.00 38.44 326 ALA A CA 1
ATOM 2580 C C . ALA A 1 326 ? -10.172 4.510 20.765 1.00 38.44 326 ALA A C 1
ATOM 2582 O O . ALA A 1 326 ? -10.940 5.286 20.203 1.00 38.44 326 ALA A O 1
ATOM 2583 N N . GLN A 1 327 ? -9.447 4.837 21.826 1.00 34.97 327 GLN A N 1
ATOM 2584 C CA . GLN A 1 327 ? -9.007 6.187 22.080 1.00 34.97 327 GLN A CA 1
ATOM 2585 C C . GLN A 1 327 ? -8.225 6.639 20.839 1.00 34.97 327 GLN A C 1
ATOM 2587 O O . GLN A 1 327 ? -6.996 6.610 20.812 1.00 34.97 327 GLN A O 1
ATOM 2592 N N . VAL A 1 328 ? -8.945 7.053 19.791 1.00 37.72 328 VAL A N 1
ATOM 2593 C CA . VAL A 1 328 ? -8.459 8.023 18.816 1.00 37.72 328 VAL A CA 1
ATOM 2594 C C . VAL A 1 328 ? -8.307 9.294 19.631 1.00 37.72 328 VAL A C 1
ATOM 2596 O O . VAL A 1 328 ? -9.192 10.139 19.708 1.00 37.72 328 VAL A O 1
ATOM 2599 N N . THR A 1 329 ? -7.221 9.356 20.392 1.00 34.09 329 THR A N 1
ATOM 2600 C CA . THR A 1 329 ? -6.867 10.565 21.107 1.00 34.09 329 THR A CA 1
ATOM 2601 C C . THR A 1 329 ? -6.595 11.622 20.049 1.00 34.09 329 THR A C 1
ATOM 2603 O O . THR A 1 329 ? -6.026 11.341 18.990 1.00 34.09 329 THR A O 1
ATOM 2606 N N . ALA A 1 330 ? -6.986 12.858 20.347 1.00 33.47 330 ALA A N 1
ATOM 2607 C CA . ALA A 1 330 ? -6.715 14.044 19.537 1.00 33.47 330 ALA A CA 1
ATOM 2608 C C . ALA A 1 330 ? -5.209 14.292 19.267 1.00 33.47 330 ALA A C 1
ATOM 2610 O O . ALA A 1 330 ? -4.850 15.322 18.726 1.00 33.47 330 ALA A O 1
ATOM 2611 N N . SER A 1 331 ? -4.321 13.372 19.657 1.00 35.88 331 SER A N 1
ATOM 2612 C CA . SER A 1 331 ? -2.883 13.359 19.400 1.00 35.88 331 SER A CA 1
ATOM 2613 C C . SER A 1 331 ? -2.496 12.754 18.040 1.00 35.88 331 SER A C 1
ATOM 2615 O O . SER A 1 331 ? -1.385 13.014 17.581 1.00 35.88 331 SER A O 1
ATOM 2617 N N . ILE A 1 332 ? -3.371 11.960 17.397 1.00 38.47 332 ILE A N 1
ATOM 2618 C CA . ILE A 1 332 ? -3.146 11.422 16.033 1.00 38.47 332 ILE A CA 1
ATOM 2619 C C . ILE A 1 332 ? -3.639 12.408 14.962 1.00 38.47 332 ILE A C 1
ATOM 2621 O O . ILE A 1 332 ? -3.126 12.437 13.843 1.00 38.47 332 ILE A O 1
ATOM 2625 N N . LEU A 1 333 ? -4.633 13.225 15.311 1.00 36.25 333 LEU A N 1
ATOM 2626 C CA . LEU A 1 333 ? -5.106 14.323 14.480 1.00 36.25 333 LEU A CA 1
ATOM 2627 C C . LEU A 1 333 ? -4.225 15.552 14.781 1.00 36.25 333 LEU A C 1
ATOM 2629 O O . LEU A 1 333 ? -4.001 15.840 15.952 1.00 36.25 333 LEU A O 1
ATOM 2633 N N . PRO A 1 334 ? -3.646 16.211 13.763 1.00 37.78 334 PRO A N 1
ATOM 2634 C CA . PRO A 1 334 ? -2.633 17.251 13.951 1.00 37.78 334 PRO A CA 1
ATOM 2635 C C . PRO A 1 334 ? -3.127 18.530 14.628 1.00 37.78 334 PRO A C 1
ATOM 2637 O O . PRO A 1 334 ? -4.345 18.820 14.572 1.00 37.78 334 PRO A O 1
#

InterPro domains:
  IPR008930 Terpenoid cyclases/protein prenyltransferase alpha-alpha toroid [SSF48239] (1-310)
  IPR011626 Alpha-macroglobulin-like, TED domain [PF07678] (1-310)
  IPR019742 Alpha-2-macroglobulin, conserved site [PS00477] (2-10)
  IPR047565 Alpha-macroglobulin-like, thiol-ester bond-forming region [SM01419] (1-23)
  IPR050473 Alpha-2-macroglobulin/Complement system [PTHR11412] (1-315)

Secondary structure (DSSP, 8-state):
-----HHHHHHHHHHHHHHHHHHHHHS-TTSHHHHHHHHHHHHHHHHHHHHHGGGB-TTS-B-SSSSSPPBHHHHHHHHHHHHHHHHHHT-GGGTTS-------HHHHHHHHHHHHHTB-TTS-B---S----HHHHS--SSHHHHHHHHHHHHHHHHHHHHTS-HHHHHHTHHHHHHHHHHHHHHHHHHHHTS-GGGS-HHHHHHHHHHTTS---STTHHHHHHHHHHHHHHT-EEE--TTS-EEE--SSTT--HHHHHHHHHHHHHHHTTTS-HHHHHHHHHHHHTS--TTS--SSHHHHHHHHHHHHHHHT-TTTS-SS-------TTT--